Protein AF-A0AB34FYE7-F1 (afdb_monomer_lite)

Organism: NCBI:txid1247861

Secondary structure (DSSP, 8-state):
-----PPPSEEEEE-TT-HHHHHHHHHHHHHHHH-TTTS--EEEEE--GGGTGGGSHHHHHH------GGGS-GGGHHHHHHHHHHHHSS-THHHHS-GGGGTT-B--HHHHHTT-TT--HHHHHHHHHHHT--B-HHHHHHHHHHHHHHHHHHHHHHHHHHHTT-SBTTBSS--HHHHHHHHHHHHHHHTT-TTTS-HHHHHHHHHHTTSHHHHHHHTT--SS--GGG--GGGS---

Radius of gyration: 18.77 Å; chains: 1; bounding box: 54×38×55 Å

pLDDT: mean 81.67, std 12.68, range [38.72, 97.75]

Sequence (238 aa):
MMPDETPPAYTLHYFPFSLYSLMSRFAFVLGQALNPETAPRLQVKMVNLHREENYSESYLTHVNHKGQPELLPEEHRETIDRLMNKIYAYHAKALLVAPDDRKDGIQNQAAAMLENPELSETYRRALEIKSVLTLEPDNILRAERQAHDLMSDLASLLEVPKSEGKTWIFGDKPTILDAHAAALTARLLDQKRHDLVLPAVKEYTEVVLKTEEWRGVTHGRPTLWDVSMGHAADLHPL

Foldseek 3Di:
DDPDPDDFPEEAEAFLLDLVLQLVLLQLLLVCVVPVVQRGRYDYDYQDVVVVSCLDLCNLPPDDDDDDDPLQDPVCNVVLVVLVCLLVVADLVLLLDDPVCLAVWDDQPLVVVLPDPPDDPSSNVSSVVSSVDTSHNVSSVVNLVSLLVSQVSQLVLLPVQVVVVALESPGPGHHSSRSNLLSSVLVCVVSVVVVSHDPSSNVSSVSVCPDVSVCVSAVNPRSDDDPVVPDSVVDDRD

Structure (mmCIF, N/CA/C/O backbone):
data_AF-A0AB34FYE7-F1
#
_entry.id   AF-A0AB34FYE7-F1
#
loop_
_atom_site.group_PDB
_atom_site.id
_atom_site.type_symbol
_atom_site.label_atom_id
_atom_site.label_alt_id
_atom_site.label_comp_id
_atom_site.label_asym_id
_atom_site.label_entity_id
_atom_site.label_seq_id
_atom_site.pdbx_PDB_ins_code
_atom_site.Cartn_x
_atom_site.Cartn_y
_atom_site.Cartn_z
_atom_site.occupancy
_atom_site.B_iso_or_equiv
_atom_site.auth_seq_id
_atom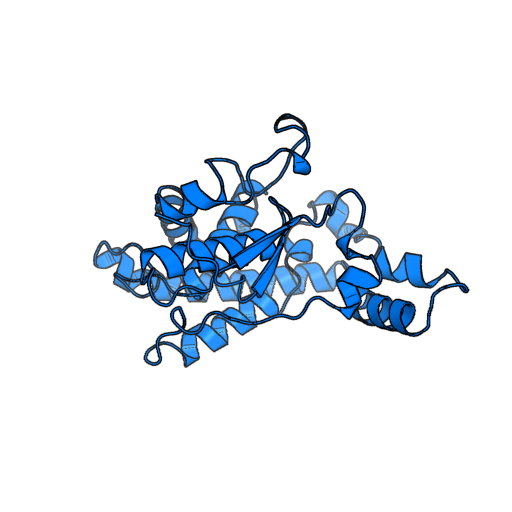_site.auth_comp_id
_atom_site.auth_asym_id
_atom_site.auth_atom_id
_atom_site.pdbx_PDB_model_num
ATOM 1 N N . MET A 1 1 ? -33.552 13.110 -14.975 1.00 38.72 1 MET A N 1
ATOM 2 C CA . MET A 1 1 ? -32.385 13.473 -14.150 1.00 38.72 1 MET A CA 1
ATOM 3 C C . MET A 1 1 ? -31.167 13.051 -14.948 1.00 38.72 1 MET A C 1
ATOM 5 O O . MET A 1 1 ? -30.984 11.857 -15.137 1.00 38.72 1 MET A O 1
ATOM 9 N N . MET A 1 2 ? -30.475 14.004 -15.573 1.00 39.56 2 MET A N 1
ATOM 10 C CA . MET A 1 2 ? -29.257 13.716 -16.341 1.00 39.56 2 MET A CA 1
ATOM 11 C C . MET A 1 2 ? -28.145 13.361 -15.339 1.00 39.56 2 MET A C 1
ATOM 13 O O . MET A 1 2 ? -28.112 13.988 -14.276 1.00 39.56 2 MET A O 1
ATOM 17 N N . PRO A 1 3 ? -27.294 12.356 -15.603 1.00 51.06 3 PRO A N 1
ATOM 18 C CA . PRO A 1 3 ? -26.133 12.095 -14.759 1.00 51.06 3 PRO A CA 1
ATOM 19 C C . PRO A 1 3 ? -25.219 13.327 -14.761 1.00 51.06 3 PRO A C 1
ATOM 21 O O . PRO A 1 3 ? -25.103 13.998 -15.781 1.00 51.06 3 PRO A O 1
ATOM 24 N N . ASP A 1 4 ? -24.622 13.627 -13.607 1.00 52.25 4 ASP A N 1
ATOM 25 C CA . ASP A 1 4 ? -23.632 14.689 -13.407 1.00 52.25 4 ASP A CA 1
ATOM 26 C C . ASP A 1 4 ? -22.567 14.640 -14.525 1.00 52.25 4 ASP A C 1
ATOM 28 O O . ASP A 1 4 ? -21.748 13.724 -14.577 1.00 52.25 4 ASP A O 1
ATOM 32 N N . GLU A 1 5 ? -22.624 15.592 -15.465 1.00 53.28 5 GLU A N 1
ATOM 33 C CA . GLU A 1 5 ? -21.769 15.675 -16.665 1.00 53.28 5 GLU A CA 1
ATOM 34 C C . GLU A 1 5 ? -20.358 16.197 -16.355 1.00 53.28 5 GLU A C 1
ATOM 36 O O . GLU A 1 5 ? -19.584 16.512 -17.263 1.00 53.28 5 GLU A O 1
ATOM 41 N N . THR A 1 6 ? -19.992 16.325 -15.079 1.00 58.31 6 THR A N 1
ATOM 42 C CA . THR A 1 6 ? -18.685 16.868 -14.738 1.00 58.31 6 THR A CA 1
ATOM 43 C C . THR A 1 6 ? -17.588 15.820 -14.993 1.00 58.31 6 THR A C 1
ATOM 45 O O . THR A 1 6 ? -17.619 14.741 -14.394 1.00 58.31 6 THR A O 1
ATOM 48 N N . PRO A 1 7 ? -16.590 16.101 -15.856 1.00 57.97 7 PRO A N 1
ATOM 49 C CA . PRO A 1 7 ? -15.573 15.125 -16.237 1.00 57.97 7 PRO A CA 1
ATOM 50 C C . PRO A 1 7 ? -14.728 14.654 -15.038 1.00 57.97 7 PRO A C 1
ATOM 52 O O . PRO A 1 7 ? -14.587 15.380 -14.043 1.00 57.97 7 PRO A O 1
ATOM 55 N N . PRO A 1 8 ? -14.148 13.438 -15.114 1.00 64.50 8 PRO A N 1
ATOM 56 C CA . PRO A 1 8 ? -13.279 12.918 -14.066 1.00 64.50 8 PRO A CA 1
ATOM 57 C C . PRO A 1 8 ? -12.091 13.861 -13.859 1.00 64.50 8 PRO A C 1
ATOM 59 O O . PRO A 1 8 ? -11.469 14.318 -14.817 1.00 64.50 8 PRO A O 1
ATOM 62 N N . ALA A 1 9 ? -11.767 14.140 -12.597 1.00 72.88 9 ALA A N 1
ATOM 63 C CA . ALA A 1 9 ? -10.657 15.024 -12.252 1.00 72.88 9 ALA A CA 1
ATOM 64 C C . ALA A 1 9 ? -9.298 14.319 -12.414 1.00 72.88 9 ALA A C 1
ATOM 66 O O . ALA A 1 9 ? -8.277 14.978 -12.617 1.00 72.88 9 ALA A O 1
ATOM 67 N N . TYR A 1 10 ? -9.284 12.982 -12.345 1.00 72.56 10 TYR A N 1
ATOM 68 C CA . TYR A 1 10 ? -8.072 12.171 -12.443 1.00 72.56 10 TYR A CA 1
ATOM 69 C C . TYR A 1 10 ? -8.335 10.828 -13.135 1.00 72.56 10 TYR A C 1
ATOM 71 O O . TYR A 1 10 ? -9.427 10.267 -13.033 1.00 72.56 10 TYR A O 1
ATOM 79 N N . THR A 1 11 ? -7.301 10.270 -13.772 1.00 75.75 11 THR A N 1
ATOM 80 C CA . THR A 1 11 ? -7.303 8.893 -14.289 1.00 75.75 11 THR A CA 1
ATOM 81 C C . THR A 1 11 ? -6.387 8.014 -13.439 1.00 75.75 11 THR A C 1
ATOM 83 O O . THR A 1 11 ? -5.167 8.192 -13.444 1.00 75.75 11 THR A O 1
ATOM 86 N N . LEU A 1 12 ? -6.959 7.034 -12.739 1.00 76.75 12 LEU A N 1
ATOM 87 C CA . LEU A 1 12 ? -6.209 6.013 -12.015 1.00 76.75 12 LEU A CA 1
ATOM 88 C C . LEU A 1 12 ? -5.855 4.867 -12.966 1.00 76.75 12 LEU A C 1
ATOM 90 O O . LEU A 1 12 ? -6.715 4.070 -13.346 1.00 76.75 12 LEU A O 1
ATOM 94 N N . HIS A 1 13 ? -4.576 4.774 -13.322 1.00 76.06 13 HIS A N 1
ATOM 95 C CA . HIS A 1 13 ? -4.053 3.609 -14.023 1.00 76.06 13 HIS A CA 1
ATOM 96 C C . HIS A 1 13 ? -3.817 2.479 -13.018 1.00 76.06 13 HIS A C 1
ATOM 98 O O . HIS A 1 13 ? -3.114 2.673 -12.025 1.00 76.06 13 HIS A O 1
ATOM 104 N N . TYR A 1 14 ? -4.417 1.310 -13.242 1.00 79.12 14 TYR A N 1
ATOM 105 C CA . TYR A 1 14 ? -4.399 0.233 -12.252 1.00 79.12 14 TYR A CA 1
ATOM 106 C C . TYR A 1 14 ? -4.193 -1.150 -12.867 1.00 79.12 14 TYR A C 1
ATOM 108 O O . TYR A 1 14 ? -4.559 -1.414 -14.009 1.00 79.12 14 TYR A O 1
ATOM 116 N N . PHE A 1 15 ? -3.669 -2.059 -12.052 1.00 79.06 15 PHE A N 1
ATOM 117 C CA . PHE A 1 15 ? -3.784 -3.495 -12.270 1.00 79.06 15 PHE A CA 1
ATOM 118 C C . PHE A 1 15 ? -4.413 -4.126 -11.023 1.00 79.06 15 PHE A C 1
ATOM 120 O O . PHE A 1 15 ? -3.953 -3.809 -9.921 1.00 79.06 15 PHE A O 1
ATOM 127 N N . PRO A 1 16 ? -5.425 -5.011 -11.136 1.00 80.94 16 PRO A N 1
ATOM 128 C CA . PRO A 1 16 ? -6.196 -5.485 -9.980 1.00 80.94 16 PRO A CA 1
ATOM 129 C C . PRO A 1 16 ? -5.360 -6.112 -8.855 1.00 80.94 16 PRO A C 1
ATOM 131 O O . PRO A 1 16 ? -5.742 -6.029 -7.692 1.00 80.94 16 PRO A O 1
ATOM 134 N N . PHE A 1 17 ? -4.199 -6.679 -9.186 1.00 85.81 17 PHE A N 1
ATOM 135 C CA . PHE A 1 17 ? -3.301 -7.329 -8.226 1.00 85.81 17 PHE A CA 1
ATOM 136 C C . PHE A 1 17 ? -1.937 -6.643 -8.116 1.00 85.81 17 PHE A C 1
ATOM 138 O O . PHE A 1 17 ? -0.997 -7.194 -7.544 1.00 85.81 17 PHE A O 1
ATOM 145 N N . SER A 1 18 ? -1.780 -5.431 -8.653 1.00 85.44 18 SER A N 1
ATOM 146 C CA . SER A 1 18 ? -0.601 -4.622 -8.338 1.00 85.44 18 SER A CA 1
ATOM 147 C C . SER A 1 18 ? -0.724 -4.128 -6.904 1.00 85.44 18 SER A C 1
ATOM 149 O O . SER A 1 18 ? -1.754 -3.564 -6.537 1.00 85.44 18 SER A O 1
ATOM 151 N N . LEU A 1 19 ? 0.328 -4.308 -6.101 1.00 87.00 19 LEU A N 1
ATOM 152 C CA . LEU A 1 19 ? 0.338 -3.843 -4.715 1.00 87.00 19 LEU A CA 1
ATOM 153 C C . LEU A 1 19 ? 0.047 -2.339 -4.638 1.00 87.00 19 LEU A C 1
ATOM 155 O O . LEU A 1 19 ? -0.853 -1.919 -3.922 1.00 87.00 19 LEU A O 1
ATOM 159 N N . TYR A 1 20 ? 0.736 -1.533 -5.444 1.00 83.81 20 TYR A N 1
ATOM 160 C CA . TYR A 1 20 ? 0.545 -0.081 -5.456 1.00 83.81 20 TYR A CA 1
ATOM 161 C C . TYR A 1 20 ? -0.844 0.330 -5.969 1.00 83.81 20 TYR A C 1
ATOM 163 O O . TYR A 1 20 ? -1.407 1.328 -5.517 1.00 83.81 20 TYR A O 1
ATOM 171 N N . SER A 1 21 ? -1.444 -0.461 -6.868 1.00 83.44 21 SER A N 1
ATOM 172 C CA . SER A 1 21 ? -2.835 -0.257 -7.287 1.00 83.44 21 SER A CA 1
ATOM 173 C C . SER A 1 21 ? -3.837 -0.642 -6.198 1.00 83.44 21 SER A C 1
ATOM 175 O O . SER A 1 21 ? -4.881 -0.005 -6.107 1.00 83.44 21 SER A O 1
ATOM 177 N N . LEU A 1 22 ? -3.556 -1.657 -5.374 1.00 88.75 22 LEU A N 1
ATOM 178 C CA . LEU A 1 22 ? -4.363 -1.980 -4.192 1.00 88.75 22 LEU A CA 1
ATOM 179 C C . LEU A 1 22 ? -4.279 -0.856 -3.157 1.00 88.75 22 LEU A C 1
ATOM 181 O O . LEU A 1 22 ? -5.319 -0.374 -2.730 1.00 88.75 22 LEU A O 1
ATOM 185 N N . MET A 1 23 ? -3.070 -0.373 -2.847 1.00 90.19 23 MET A N 1
ATOM 186 C CA . MET A 1 23 ? -2.856 0.761 -1.937 1.00 90.19 23 MET A CA 1
ATOM 187 C C . MET A 1 23 ? -3.637 2.001 -2.393 1.00 90.19 23 MET A C 1
ATOM 189 O O . MET A 1 23 ? -4.361 2.608 -1.610 1.00 90.19 23 MET A O 1
ATOM 193 N N . SER A 1 24 ? -3.545 2.341 -3.683 1.00 85.44 24 SER A N 1
ATOM 194 C CA . SER A 1 24 ? -4.205 3.525 -4.247 1.00 85.44 24 SER A CA 1
ATOM 195 C C . SER A 1 24 ? -5.730 3.390 -4.295 1.00 85.44 24 SER A C 1
ATOM 197 O O . SER A 1 24 ? -6.440 4.339 -3.967 1.00 85.44 24 SER A O 1
ATOM 199 N N . ARG A 1 25 ? -6.253 2.217 -4.684 1.00 89.00 25 ARG A N 1
ATOM 200 C CA . ARG A 1 25 ? -7.704 1.970 -4.705 1.00 89.00 25 ARG A CA 1
ATOM 201 C C . ARG A 1 25 ? -8.288 1.909 -3.301 1.00 89.00 25 ARG A C 1
ATOM 203 O O . ARG A 1 25 ? -9.356 2.461 -3.082 1.00 89.00 25 ARG A O 1
ATOM 210 N N . PHE A 1 26 ? -7.584 1.297 -2.353 1.00 92.00 26 PHE A N 1
ATOM 211 C CA . PHE A 1 26 ? -8.045 1.241 -0.972 1.00 92.00 26 PHE A CA 1
ATOM 212 C C . PHE A 1 26 ? -8.015 2.609 -0.304 1.00 92.00 26 PHE A C 1
ATOM 214 O O . PHE A 1 26 ? -9.010 2.990 0.300 1.00 92.00 26 PHE A O 1
ATOM 221 N N . ALA A 1 27 ? -6.967 3.406 -0.529 1.00 89.75 27 ALA A N 1
ATOM 222 C CA . ALA A 1 27 ? -6.964 4.809 -0.125 1.00 89.75 27 ALA A CA 1
ATOM 223 C C . ALA A 1 27 ? -8.184 5.546 -0.692 1.00 89.75 27 ALA A C 1
ATOM 225 O O . ALA A 1 27 ? -8.908 6.200 0.044 1.00 89.75 27 ALA A O 1
ATOM 226 N N . PHE A 1 28 ? -8.471 5.376 -1.983 1.00 87.44 28 PHE A N 1
ATOM 227 C CA . PHE A 1 28 ? -9.629 6.013 -2.594 1.00 87.44 28 PHE A CA 1
ATOM 228 C C . PHE A 1 28 ? -10.967 5.605 -1.972 1.00 87.44 28 PHE A C 1
ATOM 230 O O . PHE A 1 28 ? -11.773 6.483 -1.674 1.00 87.44 28 PHE A O 1
ATOM 237 N N . VAL A 1 29 ? -11.195 4.311 -1.742 1.00 90.50 29 VAL A N 1
ATOM 238 C CA . VAL A 1 29 ? -12.433 3.835 -1.106 1.00 90.50 29 VAL A CA 1
ATOM 239 C C . VAL A 1 29 ? -12.551 4.355 0.330 1.00 90.50 29 VAL A C 1
ATOM 241 O O . VAL A 1 29 ? -13.628 4.794 0.721 1.00 90.50 29 VAL A O 1
ATOM 244 N N . LEU A 1 30 ? -11.452 4.397 1.092 1.00 91.00 30 LEU A N 1
ATOM 245 C CA . LEU A 1 30 ? -11.443 4.985 2.438 1.00 91.00 30 LEU A CA 1
ATOM 246 C C . LEU A 1 30 ? -11.758 6.487 2.408 1.00 91.00 30 LEU A C 1
ATOM 248 O O . LEU A 1 30 ? -12.544 6.961 3.222 1.00 91.00 30 LEU A O 1
ATOM 252 N N . GLY A 1 31 ? -11.192 7.228 1.450 1.00 87.19 31 GLY A N 1
ATOM 253 C CA . GLY A 1 31 ? -11.494 8.646 1.244 1.00 87.19 31 GLY A CA 1
ATOM 254 C C . GLY A 1 31 ? -12.964 8.883 0.888 1.00 87.19 31 GLY A C 1
ATOM 255 O O . GLY A 1 31 ? -13.604 9.741 1.485 1.00 87.19 31 GLY A O 1
ATOM 256 N N . GLN A 1 32 ? -13.529 8.074 -0.015 1.00 87.50 32 GLN A N 1
ATOM 257 C CA . GLN A 1 32 ? -14.957 8.125 -0.351 1.00 87.50 32 GLN A CA 1
ATOM 258 C C . GLN A 1 32 ? -15.863 7.822 0.845 1.00 87.50 32 GLN A C 1
ATOM 260 O O . GLN A 1 32 ? -16.876 8.494 1.017 1.00 87.50 32 GLN A O 1
ATOM 265 N N . ALA A 1 33 ? -15.510 6.824 1.660 1.00 89.31 33 ALA A N 1
ATOM 266 C CA . ALA A 1 33 ? -16.270 6.467 2.855 1.00 89.31 33 ALA A CA 1
ATOM 267 C C . ALA A 1 33 ? -16.200 7.563 3.932 1.00 89.31 33 ALA A C 1
ATOM 269 O O . ALA A 1 33 ? -17.187 7.817 4.622 1.00 89.31 33 ALA A O 1
ATOM 270 N N . LEU A 1 34 ? -15.048 8.230 4.059 1.00 87.19 34 LEU A N 1
ATOM 271 C CA . LEU A 1 34 ? -14.845 9.338 4.990 1.00 87.19 34 LEU A CA 1
ATOM 272 C C . LEU A 1 34 ? -15.601 10.602 4.582 1.00 87.19 34 LEU A C 1
ATOM 274 O O . LEU A 1 34 ? -16.243 11.225 5.429 1.00 87.19 34 LEU A O 1
ATOM 278 N N . ASN A 1 35 ? -15.483 11.003 3.316 1.00 84.88 35 ASN A N 1
ATOM 279 C CA . ASN A 1 35 ? -16.156 12.180 2.789 1.00 84.88 35 ASN A CA 1
ATOM 280 C C . ASN A 1 35 ? -16.412 12.048 1.273 1.00 84.88 35 ASN A C 1
ATOM 282 O O . ASN A 1 35 ? -15.536 12.333 0.451 1.00 84.88 35 ASN A O 1
ATOM 286 N N . PRO A 1 36 ? -17.625 11.641 0.863 1.00 84.12 36 PRO A N 1
ATOM 287 C CA . PRO A 1 36 ? -17.938 11.456 -0.550 1.00 84.12 36 PRO A CA 1
ATOM 288 C C . PRO A 1 36 ? -18.016 12.777 -1.330 1.00 84.12 36 PRO A C 1
ATOM 290 O O . PRO A 1 36 ? -17.876 12.756 -2.551 1.00 84.12 36 PRO A O 1
ATOM 293 N N . GLU A 1 37 ? -18.232 13.917 -0.662 1.00 80.12 37 GLU A N 1
ATOM 294 C CA . GLU A 1 37 ? -18.390 15.225 -1.320 1.00 80.12 37 GLU A CA 1
ATOM 295 C C . GLU A 1 37 ? -17.062 15.786 -1.846 1.00 80.12 37 GLU A C 1
ATOM 297 O O . GLU A 1 37 ? -17.026 16.527 -2.829 1.00 80.12 37 GLU A O 1
ATOM 302 N N . THR A 1 38 ? -15.963 15.421 -1.197 1.00 77.00 38 THR A N 1
ATOM 303 C CA . THR A 1 38 ? -14.601 15.901 -1.469 1.00 77.00 38 THR A CA 1
ATOM 304 C C . THR A 1 38 ? -13.719 14.835 -2.111 1.00 77.00 38 THR A C 1
ATOM 306 O O . THR A 1 38 ? -12.650 15.153 -2.647 1.00 77.00 38 THR A O 1
ATOM 309 N N . ALA A 1 39 ? -14.164 13.575 -2.106 1.00 77.56 39 ALA A N 1
ATOM 310 C CA . ALA A 1 39 ? -13.463 12.485 -2.758 1.00 77.56 39 ALA A CA 1
ATOM 311 C C . ALA A 1 39 ? -13.290 12.758 -4.268 1.00 77.56 39 ALA A C 1
ATOM 313 O O . ALA A 1 39 ? -14.237 13.136 -4.966 1.00 77.56 39 ALA A O 1
ATOM 314 N N . PRO A 1 40 ? -12.081 12.553 -4.823 1.00 71.19 40 PRO A N 1
ATOM 315 C CA . PRO A 1 40 ? -11.810 12.888 -6.214 1.00 71.19 40 PRO A CA 1
ATOM 316 C C . PRO A 1 40 ? -12.627 12.010 -7.170 1.00 71.19 40 PRO A C 1
ATOM 318 O O . PRO A 1 40 ? -12.628 10.790 -7.065 1.00 71.19 40 PRO A O 1
ATOM 321 N N . ARG A 1 41 ? -13.259 12.591 -8.193 1.00 75.69 41 ARG A N 1
ATOM 322 C CA . ARG A 1 41 ? -13.874 11.783 -9.261 1.00 75.69 41 ARG A CA 1
ATOM 323 C C . ARG A 1 41 ? -12.787 11.112 -10.102 1.00 75.69 41 ARG A C 1
ATOM 325 O O . ARG A 1 41 ? -12.038 11.800 -10.801 1.00 75.69 41 ARG A O 1
ATOM 332 N N . LEU A 1 42 ? -12.712 9.783 -10.037 1.00 76.69 42 LEU A N 1
ATOM 333 C CA . LEU A 1 42 ? -11.722 8.981 -10.754 1.00 76.69 42 LEU A CA 1
ATOM 334 C C . LEU A 1 42 ? -12.324 8.310 -11.988 1.00 76.69 42 LEU A C 1
ATOM 336 O O . LEU A 1 42 ? -13.361 7.657 -11.916 1.00 76.69 42 LEU A O 1
ATOM 340 N N . GLN A 1 43 ? -11.603 8.383 -13.103 1.00 79.75 43 GLN A N 1
ATOM 341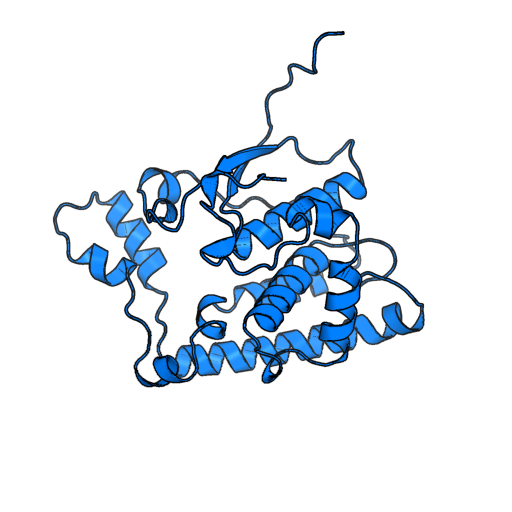 C CA . GLN A 1 43 ? -11.723 7.404 -14.176 1.00 79.75 43 GLN A CA 1
ATOM 342 C C . GLN A 1 43 ? -10.703 6.296 -13.937 1.00 79.75 43 GLN A C 1
ATOM 344 O O . GLN A 1 43 ? -9.521 6.573 -13.746 1.00 79.75 43 GLN A O 1
ATOM 349 N N . VAL A 1 44 ? -11.131 5.039 -13.981 1.00 78.06 44 VAL A N 1
ATOM 350 C CA . VAL A 1 44 ? -10.216 3.907 -13.833 1.00 78.06 44 VAL A CA 1
ATOM 351 C C . VAL A 1 44 ? -9.810 3.387 -15.213 1.00 78.06 44 VAL A C 1
ATOM 353 O O . VAL A 1 44 ? -10.662 3.166 -16.072 1.00 78.06 44 VAL A O 1
ATOM 356 N N . LYS A 1 45 ? -8.504 3.193 -15.434 1.00 78.50 45 LYS A N 1
ATOM 357 C CA . LYS A 1 45 ? -7.951 2.643 -16.680 1.00 78.50 45 LYS A CA 1
ATOM 358 C C . LYS A 1 45 ? -7.018 1.478 -16.376 1.00 78.50 45 LYS A C 1
ATOM 360 O O . LYS A 1 45 ? -6.027 1.636 -15.667 1.00 78.50 45 LYS A O 1
ATOM 365 N N . MET A 1 46 ? -7.329 0.299 -16.904 1.00 76.06 46 MET A N 1
ATOM 366 C CA . MET A 1 46 ? -6.492 -0.876 -16.686 1.00 76.06 46 MET A CA 1
ATOM 367 C C . MET A 1 46 ? -5.150 -0.750 -17.419 1.00 76.06 46 MET A C 1
ATOM 369 O O . MET A 1 46 ? -5.092 -0.257 -18.544 1.00 76.06 46 MET A O 1
ATOM 373 N N . VAL A 1 47 ? -4.090 -1.231 -16.771 1.00 72.56 47 VAL A N 1
ATOM 374 C CA . VAL A 1 47 ? -2.762 -1.457 -17.348 1.00 72.56 47 VAL A CA 1
ATOM 375 C C . VAL A 1 47 ? -2.369 -2.892 -17.046 1.00 72.56 47 VAL A C 1
ATOM 377 O O . VAL A 1 47 ? -2.157 -3.261 -15.890 1.00 72.56 47 VAL A O 1
ATOM 380 N N . ASN A 1 48 ? -2.313 -3.729 -18.076 1.00 72.44 48 ASN A N 1
ATOM 381 C CA . ASN A 1 48 ? -2.074 -5.153 -17.919 1.00 72.44 48 ASN A CA 1
ATOM 382 C C . ASN A 1 48 ? -0.585 -5.442 -17.679 1.00 72.44 48 ASN A C 1
ATOM 384 O O . ASN A 1 48 ? 0.232 -5.414 -18.601 1.00 72.44 48 ASN A O 1
ATOM 388 N N . LEU A 1 49 ? -0.239 -5.776 -16.432 1.00 67.88 49 LEU A N 1
ATOM 389 C CA . LEU A 1 49 ? 1.135 -6.125 -16.061 1.00 67.88 49 LEU A CA 1
ATOM 390 C C . LEU A 1 49 ? 1.618 -7.423 -16.710 1.00 67.88 49 LEU A C 1
ATOM 392 O O . LEU A 1 49 ? 2.809 -7.553 -16.968 1.00 67.88 49 LEU A O 1
ATOM 396 N N . HIS A 1 50 ? 0.721 -8.368 -17.001 1.00 66.25 50 HIS A N 1
ATOM 397 C CA . HIS A 1 50 ? 1.091 -9.638 -17.639 1.00 66.25 50 HIS A CA 1
ATOM 398 C C . HIS A 1 50 ? 1.447 -9.453 -19.118 1.00 66.25 50 HIS A C 1
ATOM 400 O O . HIS A 1 50 ? 2.089 -10.311 -19.710 1.00 66.25 50 HIS A O 1
ATOM 406 N N . ARG A 1 51 ? 1.033 -8.327 -19.710 1.00 67.81 51 ARG A N 1
ATOM 407 C CA . ARG A 1 51 ? 1.393 -7.913 -21.071 1.00 67.81 51 ARG A CA 1
ATOM 408 C C . ARG A 1 51 ? 2.477 -6.837 -21.084 1.00 67.81 51 ARG A C 1
ATOM 410 O O . ARG A 1 51 ? 2.659 -6.181 -22.101 1.00 67.81 51 ARG A O 1
ATOM 417 N N . GLU A 1 52 ? 3.137 -6.622 -19.944 1.00 68.00 52 GLU A N 1
ATOM 418 C CA . GLU A 1 52 ? 4.195 -5.624 -19.775 1.00 68.00 52 GLU A CA 1
ATOM 419 C C . GLU A 1 52 ? 3.759 -4.187 -20.135 1.00 68.00 52 GLU A C 1
ATOM 421 O O . GLU A 1 52 ? 4.589 -3.325 -20.414 1.00 68.00 52 GLU A O 1
ATOM 426 N N . GLU A 1 53 ? 2.459 -3.865 -20.080 1.00 73.25 53 GLU A N 1
ATOM 427 C CA . GLU A 1 53 ? 1.951 -2.537 -20.472 1.00 73.25 53 GLU A CA 1
ATOM 428 C C . GLU A 1 53 ? 2.479 -1.417 -19.554 1.00 73.25 53 GLU A C 1
ATOM 430 O O . GLU A 1 53 ? 2.597 -0.263 -19.969 1.00 73.25 53 GLU A O 1
ATOM 435 N N . ASN A 1 54 ? 2.897 -1.761 -18.331 1.00 64.44 54 ASN A N 1
ATOM 436 C CA . ASN A 1 54 ? 3.596 -0.863 -17.406 1.00 64.44 54 ASN A CA 1
ATOM 437 C C . ASN A 1 54 ? 5.042 -0.537 -17.819 1.00 64.44 54 ASN A C 1
ATOM 439 O O . ASN A 1 54 ? 5.716 0.236 -17.131 1.00 64.44 54 ASN A O 1
ATOM 443 N N . TYR A 1 55 ? 5.556 -1.180 -18.864 1.00 64.75 55 TYR A N 1
ATOM 444 C CA . TYR A 1 55 ? 6.811 -0.842 -19.526 1.00 64.75 55 TYR A CA 1
ATOM 445 C C . TYR A 1 55 ? 6.578 -0.100 -20.842 1.00 64.75 55 TYR A C 1
ATOM 447 O O . TYR A 1 55 ? 7.556 0.257 -21.483 1.00 64.75 55 TYR A O 1
ATOM 455 N N . SER A 1 56 ? 5.333 0.158 -21.255 1.00 69.94 56 SER A N 1
ATOM 456 C CA . SER A 1 56 ? 5.080 0.935 -22.470 1.00 69.94 56 SER A CA 1
ATOM 457 C C . SER A 1 56 ? 5.547 2.385 -22.315 1.00 69.94 56 SER A C 1
ATOM 459 O O . SER A 1 56 ? 5.433 2.980 -21.240 1.00 69.94 56 SER A O 1
ATOM 461 N N . GLU A 1 57 ? 6.032 2.974 -23.409 1.00 67.19 57 GLU A N 1
ATOM 462 C CA . GLU A 1 57 ? 6.472 4.373 -23.437 1.00 67.19 57 GLU A CA 1
ATOM 463 C C . GLU A 1 57 ? 5.357 5.316 -22.967 1.00 67.19 57 GLU A C 1
ATOM 465 O O . GLU A 1 57 ? 5.593 6.165 -22.111 1.00 67.19 57 GLU A O 1
ATOM 470 N N . SER A 1 58 ? 4.121 5.114 -23.443 1.00 65.81 58 SER A N 1
ATOM 471 C CA . SER A 1 58 ? 2.957 5.912 -23.034 1.00 65.81 58 SER A CA 1
ATOM 472 C C . SER A 1 58 ? 2.733 5.883 -21.519 1.00 65.81 58 SER A C 1
ATOM 474 O O . SER A 1 58 ? 2.554 6.941 -20.915 1.00 65.81 58 SER A O 1
ATOM 476 N N . TYR A 1 59 ? 2.794 4.704 -20.892 1.00 59.56 59 TYR A N 1
ATOM 477 C CA . TYR A 1 59 ? 2.599 4.566 -19.448 1.00 59.56 59 TYR A CA 1
ATOM 478 C C . TYR A 1 59 ? 3.708 5.262 -18.652 1.00 59.56 59 TYR A C 1
ATOM 480 O O . TYR A 1 59 ? 3.427 5.995 -17.707 1.00 59.56 59 TYR A O 1
ATOM 488 N N . LEU A 1 60 ? 4.966 5.064 -19.051 1.00 60.22 60 LEU A N 1
ATOM 489 C CA . LEU A 1 60 ? 6.117 5.597 -18.323 1.00 60.22 60 LEU A CA 1
ATOM 490 C C . LEU A 1 60 ? 6.278 7.119 -18.451 1.00 60.22 60 LEU A C 1
ATOM 492 O O . LEU A 1 60 ? 6.877 7.735 -17.574 1.00 60.22 60 LEU A O 1
ATOM 496 N N . THR A 1 61 ? 5.759 7.726 -19.522 1.00 51.69 61 THR A N 1
ATOM 497 C CA . THR A 1 61 ? 5.935 9.163 -19.804 1.00 51.69 61 THR A CA 1
ATOM 498 C C . THR A 1 61 ? 4.741 10.031 -19.399 1.00 51.69 61 THR A C 1
ATOM 500 O O . THR A 1 61 ? 4.917 11.229 -19.194 1.00 51.69 61 THR A O 1
ATOM 503 N N . HIS A 1 62 ? 3.539 9.458 -19.248 1.00 60.38 62 HIS A N 1
ATOM 504 C CA . HIS A 1 62 ? 2.307 10.236 -19.037 1.00 60.38 62 HIS A CA 1
ATOM 505 C C . HIS A 1 62 ? 1.585 9.965 -17.706 1.00 60.38 62 HIS A C 1
ATOM 507 O O . HIS A 1 62 ? 0.648 10.693 -17.370 1.00 60.38 62 HIS A O 1
ATOM 513 N N . VAL A 1 63 ? 1.978 8.948 -16.931 1.00 55.56 63 VAL A N 1
ATOM 514 C CA . VAL A 1 63 ? 1.345 8.636 -15.637 1.00 55.56 63 VAL A CA 1
ATOM 515 C C . VAL A 1 63 ? 2.137 9.284 -14.501 1.00 55.56 63 VAL A C 1
ATOM 517 O O . VAL A 1 63 ? 3.314 8.997 -14.319 1.00 55.56 63 VAL A O 1
ATOM 520 N N . ASN A 1 64 ? 1.488 10.163 -13.729 1.00 50.12 64 ASN A N 1
ATOM 521 C CA . ASN A 1 64 ? 2.114 10.929 -12.648 1.00 50.12 64 ASN A CA 1
ATOM 522 C C . ASN A 1 64 ? 1.468 10.607 -11.287 1.00 50.12 64 ASN A C 1
ATOM 524 O O . ASN A 1 64 ? 0.253 10.414 -11.208 1.00 50.12 64 ASN A O 1
ATOM 528 N N . HIS A 1 65 ? 2.257 10.575 -10.211 1.00 47.97 65 HIS A N 1
ATOM 529 C CA . HIS A 1 65 ? 1.764 10.297 -8.858 1.00 47.97 65 HIS A CA 1
ATOM 530 C C . HIS A 1 65 ? 1.161 11.568 -8.239 1.00 47.97 65 HIS A C 1
ATOM 532 O O . HIS A 1 65 ? 1.848 12.578 -8.094 1.00 47.97 65 HIS A O 1
ATOM 538 N N . LYS A 1 66 ? -0.118 11.535 -7.851 1.00 49.19 66 LYS A N 1
ATOM 539 C CA . LYS A 1 66 ? -0.752 12.586 -7.035 1.00 49.19 66 LYS A CA 1
ATOM 540 C C . LYS A 1 66 ? -1.478 11.939 -5.852 1.00 49.19 66 LYS A C 1
ATOM 542 O O . LYS A 1 66 ? -2.170 10.943 -6.038 1.00 49.19 66 LYS A O 1
ATOM 547 N N . GLY A 1 67 ? -1.267 12.473 -4.647 1.00 48.81 67 GLY A N 1
ATOM 548 C CA . GLY A 1 67 ? -1.856 11.966 -3.398 1.00 48.81 67 GLY A CA 1
ATOM 549 C C . GLY A 1 67 ? -3.276 12.480 -3.131 1.00 48.81 67 GLY A C 1
ATOM 550 O O . GLY A 1 67 ? -3.758 13.370 -3.831 1.00 48.81 67 GLY A O 1
ATOM 551 N N . GLN A 1 68 ? -3.932 11.931 -2.101 1.00 52.19 68 GLN A N 1
ATOM 552 C CA . GLN A 1 68 ? -5.244 12.381 -1.615 1.00 52.19 68 GLN A CA 1
ATOM 553 C C . GLN A 1 68 ? -5.098 13.209 -0.325 1.00 52.19 68 GLN A C 1
ATOM 555 O O . GLN A 1 68 ? -4.557 12.681 0.646 1.00 52.19 68 GLN A O 1
ATOM 560 N N . PRO A 1 69 ? -5.567 14.474 -0.283 1.00 52.59 69 PRO A N 1
ATOM 561 C CA . PRO A 1 69 ? -5.324 15.371 0.855 1.00 52.59 69 PRO A CA 1
ATOM 562 C C . PRO A 1 69 ? -5.986 14.954 2.178 1.00 52.59 69 PRO A C 1
ATOM 564 O O . PRO A 1 69 ? -5.417 15.189 3.238 1.00 52.59 69 PRO A O 1
ATOM 567 N N . GLU A 1 70 ? -7.171 14.340 2.141 1.00 61.22 70 GLU A N 1
ATOM 568 C CA . GLU A 1 70 ? -8.010 14.141 3.341 1.00 61.22 70 GLU A CA 1
ATOM 569 C C . GLU A 1 70 ? -7.607 12.951 4.212 1.00 61.22 70 GLU A C 1
ATOM 571 O O . GLU A 1 70 ? -7.989 12.862 5.374 1.00 61.22 70 GLU A O 1
ATOM 576 N N . LEU A 1 71 ? -6.779 12.062 3.671 1.00 69.44 71 LEU A N 1
ATOM 577 C CA . LEU A 1 71 ? -6.238 10.903 4.378 1.00 69.44 71 LEU A CA 1
ATOM 578 C C . LEU A 1 71 ? -4.939 11.220 5.134 1.00 69.44 71 LEU A C 1
ATOM 580 O O . LEU A 1 71 ? -4.282 10.310 5.643 1.00 69.44 71 LEU A O 1
ATOM 584 N N . LEU A 1 72 ? -4.550 12.495 5.186 1.00 75.81 72 LEU A N 1
ATOM 585 C CA . LEU A 1 72 ? -3.325 12.968 5.817 1.00 75.81 72 LEU A CA 1
ATOM 586 C C . LEU A 1 72 ? -3.656 14.044 6.865 1.00 75.81 72 LEU A C 1
ATOM 588 O O . LEU A 1 72 ? -3.460 15.236 6.603 1.00 75.81 72 LEU A O 1
ATOM 592 N N . PRO A 1 73 ? -4.197 13.643 8.033 1.00 81.88 73 PRO A N 1
ATOM 593 C CA . PRO A 1 73 ? -4.525 14.577 9.103 1.00 81.88 73 PRO A CA 1
ATOM 594 C C . PRO A 1 73 ? -3.263 15.273 9.622 1.00 81.88 73 PRO A C 1
ATOM 596 O O . PRO A 1 73 ? -2.232 14.632 9.825 1.00 81.88 73 PRO A O 1
ATOM 599 N N . GLU A 1 74 ? -3.359 16.582 9.874 1.00 81.19 74 GLU A N 1
ATOM 600 C CA . GLU A 1 74 ? -2.214 17.403 10.296 1.00 81.19 74 GLU A CA 1
ATOM 601 C C . GLU A 1 74 ? -1.581 16.895 11.597 1.00 81.19 74 GLU A C 1
ATOM 603 O O . GLU A 1 74 ? -0.361 16.836 11.710 1.00 81.19 74 GLU A O 1
ATOM 608 N N . GLU A 1 75 ? -2.411 16.442 12.540 1.00 87.12 75 GLU A N 1
ATOM 609 C CA . GLU A 1 75 ? -1.992 15.917 13.846 1.00 87.12 75 GLU A CA 1
ATOM 610 C C . GLU A 1 75 ? -1.017 14.732 13.746 1.00 87.12 75 GLU A C 1
ATOM 612 O O . GLU A 1 75 ? -0.164 14.550 14.612 1.00 87.12 75 GLU A O 1
ATOM 617 N N . HIS A 1 76 ? -1.115 13.926 12.685 1.00 88.50 76 HIS A N 1
ATOM 618 C CA . HIS A 1 76 ? -0.282 12.735 12.498 1.00 88.50 76 HIS A CA 1
ATOM 619 C C . HIS A 1 76 ? 0.641 12.836 11.282 1.00 88.50 76 HIS A C 1
ATOM 621 O O . HIS A 1 76 ? 1.319 11.858 10.958 1.00 88.50 76 HIS A O 1
ATOM 627 N N . ARG A 1 77 ? 0.694 14.000 10.617 1.00 83.50 77 ARG A N 1
ATOM 628 C CA . ARG A 1 77 ? 1.417 14.202 9.354 1.00 83.50 77 ARG A CA 1
ATOM 629 C C . ARG A 1 77 ? 2.861 13.727 9.434 1.00 83.50 77 ARG A C 1
ATOM 631 O O . ARG A 1 77 ? 3.271 12.932 8.601 1.00 83.50 77 ARG A O 1
ATOM 638 N N . GLU A 1 78 ? 3.606 14.148 10.455 1.00 87.00 78 GLU A N 1
ATOM 639 C CA . GLU A 1 78 ? 5.024 13.793 10.593 1.00 87.00 78 GLU A CA 1
ATOM 640 C C . GLU A 1 78 ? 5.232 12.273 10.714 1.00 87.00 78 GLU A C 1
ATOM 642 O O . GLU A 1 78 ? 6.082 11.692 10.035 1.00 87.00 78 GLU A O 1
ATOM 647 N N . THR A 1 79 ? 4.418 11.603 11.536 1.00 89.62 79 THR A N 1
ATOM 648 C CA . THR A 1 79 ? 4.475 10.144 11.709 1.00 89.62 79 THR A CA 1
ATOM 649 C C . THR A 1 79 ? 4.079 9.417 10.428 1.00 89.62 79 THR A C 1
ATOM 651 O O . THR A 1 79 ? 4.752 8.458 10.037 1.00 89.62 79 THR A O 1
ATOM 654 N N . ILE A 1 80 ? 3.016 9.874 9.759 1.00 86.12 80 ILE A N 1
ATOM 655 C CA . ILE A 1 80 ? 2.557 9.304 8.492 1.00 86.12 80 ILE A CA 1
ATOM 656 C C . ILE A 1 80 ? 3.640 9.468 7.425 1.00 86.12 80 ILE A C 1
ATOM 658 O O . ILE A 1 80 ? 4.021 8.476 6.811 1.00 86.12 80 ILE A O 1
ATOM 662 N N . ASP A 1 81 ? 4.201 10.663 7.251 1.00 82.38 81 ASP A N 1
ATOM 663 C CA . ASP A 1 81 ? 5.252 10.931 6.265 1.00 82.38 81 ASP A CA 1
ATOM 664 C C . ASP A 1 81 ? 6.488 10.060 6.525 1.00 82.38 81 ASP A C 1
ATOM 666 O O . ASP A 1 81 ? 7.028 9.435 5.607 1.00 82.38 81 ASP A O 1
ATOM 670 N N . ARG A 1 82 ? 6.903 9.924 7.792 1.00 91.56 82 ARG A N 1
ATOM 671 C CA . ARG A 1 82 ? 8.012 9.044 8.183 1.00 91.56 82 ARG A CA 1
ATOM 672 C C . ARG A 1 82 ? 7.751 7.583 7.808 1.00 91.56 82 ARG A C 1
ATOM 674 O O . ARG A 1 82 ? 8.646 6.927 7.273 1.00 91.56 82 ARG A O 1
ATOM 681 N N . LEU A 1 83 ? 6.560 7.054 8.091 1.00 90.62 83 LEU A N 1
ATOM 682 C CA . LEU A 1 83 ? 6.234 5.651 7.805 1.00 90.62 83 LEU A CA 1
ATOM 683 C C . LEU A 1 83 ? 5.974 5.391 6.324 1.00 90.62 83 LEU A C 1
ATOM 685 O O . LEU A 1 83 ? 6.390 4.354 5.809 1.00 90.62 83 LEU A O 1
ATOM 689 N N . MET A 1 84 ? 5.388 6.348 5.613 1.00 85.19 84 MET A N 1
ATOM 690 C CA . MET A 1 84 ? 5.265 6.297 4.159 1.00 85.19 84 MET A CA 1
ATOM 691 C C . MET A 1 84 ? 6.650 6.264 3.508 1.00 85.19 84 MET A C 1
ATOM 693 O O . MET A 1 84 ? 6.902 5.410 2.660 1.00 85.19 84 MET A O 1
ATOM 697 N N . ASN A 1 85 ? 7.594 7.085 3.982 1.00 82.06 85 ASN A N 1
ATOM 698 C CA . ASN A 1 85 ? 8.984 7.013 3.535 1.00 82.06 85 ASN A CA 1
ATOM 699 C C . ASN A 1 85 ? 9.598 5.627 3.776 1.00 82.06 85 ASN A C 1
ATOM 701 O O . ASN A 1 85 ? 10.303 5.131 2.903 1.00 82.06 85 ASN A O 1
ATOM 705 N N . LYS A 1 86 ? 9.299 4.958 4.901 1.00 87.31 86 LYS A N 1
ATOM 706 C CA . LYS A 1 86 ? 9.747 3.572 5.142 1.00 87.31 86 LYS A CA 1
ATOM 707 C C . LYS A 1 86 ? 9.106 2.564 4.181 1.00 87.31 86 LYS A C 1
ATOM 709 O O . LYS A 1 86 ? 9.816 1.698 3.678 1.00 87.31 86 LYS A O 1
ATOM 714 N N . ILE A 1 87 ? 7.806 2.685 3.895 1.00 83.38 87 ILE A N 1
ATOM 715 C CA . ILE A 1 87 ? 7.087 1.825 2.932 1.00 83.38 87 ILE A CA 1
ATOM 716 C C . ILE A 1 87 ? 7.690 1.947 1.526 1.00 83.38 87 ILE A C 1
ATOM 718 O O . ILE A 1 87 ? 7.803 0.949 0.816 1.00 83.38 87 ILE A O 1
ATOM 722 N N . TYR A 1 88 ? 8.110 3.152 1.135 1.00 80.56 88 TYR A N 1
ATOM 723 C CA . TYR A 1 88 ? 8.709 3.422 -0.175 1.00 80.56 88 TYR A CA 1
ATOM 724 C C . TYR A 1 88 ? 10.245 3.333 -0.202 1.00 80.56 88 TYR A C 1
ATOM 726 O O . TYR A 1 88 ? 10.838 3.448 -1.273 1.00 80.56 88 TYR A O 1
ATOM 734 N N . ALA A 1 89 ? 10.905 3.083 0.936 1.00 81.94 89 ALA A N 1
ATOM 735 C CA . ALA A 1 89 ? 12.368 2.989 1.031 1.00 81.94 89 ALA A CA 1
ATOM 736 C C . ALA A 1 89 ? 12.951 1.728 0.373 1.00 81.94 89 ALA A C 1
ATOM 738 O O . ALA A 1 89 ? 14.171 1.616 0.229 1.00 81.94 89 ALA A O 1
ATOM 739 N N . TYR A 1 90 ? 12.096 0.777 0.004 1.00 78.25 90 TYR A N 1
ATOM 740 C CA . TYR A 1 90 ? 12.458 -0.426 -0.725 1.00 78.25 90 TYR A CA 1
ATOM 741 C C . TYR A 1 90 ? 11.362 -0.791 -1.724 1.00 78.25 90 TYR A C 1
ATOM 743 O O . TYR A 1 90 ? 10.191 -0.438 -1.584 1.00 78.25 90 TYR A O 1
ATOM 751 N N . HIS A 1 91 ? 11.737 -1.547 -2.750 1.00 76.19 91 HIS A N 1
ATOM 752 C CA . HIS A 1 91 ? 10.771 -2.060 -3.704 1.00 76.19 91 HIS A CA 1
ATOM 753 C C . HIS A 1 91 ? 10.157 -3.356 -3.167 1.00 76.19 91 HIS A C 1
ATOM 755 O O . HIS A 1 91 ? 10.861 -4.351 -2.994 1.00 76.19 91 HIS A O 1
ATOM 761 N N . ALA A 1 92 ? 8.837 -3.387 -2.965 1.00 79.56 92 ALA A N 1
ATOM 762 C CA . ALA A 1 92 ? 8.149 -4.512 -2.320 1.00 79.56 92 ALA A CA 1
ATOM 763 C C . ALA A 1 92 ? 8.411 -5.875 -2.991 1.00 79.56 92 ALA A C 1
ATOM 765 O O . ALA A 1 92 ? 8.429 -6.895 -2.312 1.00 79.56 92 ALA A O 1
ATOM 766 N N . LYS A 1 93 ? 8.693 -5.903 -4.306 1.00 79.25 93 LYS A N 1
ATOM 767 C CA . LYS A 1 93 ? 9.109 -7.123 -5.033 1.00 79.25 93 LYS A CA 1
ATOM 768 C C . LYS A 1 93 ? 10.303 -7.843 -4.382 1.00 79.25 93 LYS A C 1
ATOM 770 O O . LYS A 1 93 ? 10.335 -9.064 -4.444 1.00 79.25 93 LYS A O 1
ATOM 775 N N . ALA A 1 94 ? 11.212 -7.128 -3.714 1.00 81.25 94 ALA A N 1
ATOM 776 C CA . ALA A 1 94 ? 12.318 -7.729 -2.964 1.00 81.25 94 ALA A CA 1
ATOM 777 C C . ALA A 1 94 ? 11.833 -8.645 -1.826 1.00 81.25 94 ALA A C 1
ATOM 779 O O . ALA A 1 94 ? 12.428 -9.687 -1.579 1.00 81.25 94 ALA A O 1
ATOM 780 N N . LEU A 1 95 ? 10.702 -8.319 -1.191 1.00 83.00 95 LEU A N 1
ATOM 781 C CA . LEU A 1 95 ? 10.100 -9.144 -0.138 1.00 83.00 95 LEU A CA 1
ATOM 782 C C . LEU A 1 95 ? 9.301 -10.337 -0.683 1.00 83.00 95 LEU A C 1
ATOM 784 O O . LEU A 1 95 ? 8.981 -11.260 0.069 1.00 83.00 95 LEU A O 1
ATOM 788 N N . LEU A 1 96 ? 8.964 -10.315 -1.976 1.00 81.38 96 LEU A N 1
ATOM 789 C CA . LEU A 1 96 ? 8.139 -11.333 -2.631 1.00 81.38 96 LEU A CA 1
ATOM 790 C C . LEU A 1 96 ? 8.965 -12.408 -3.350 1.00 81.38 96 LEU A C 1
ATOM 792 O O . LEU A 1 96 ? 8.384 -13.374 -3.841 1.00 81.38 96 LEU A O 1
ATOM 796 N N . VAL A 1 97 ? 10.295 -12.269 -3.389 1.00 77.62 97 VAL A N 1
ATOM 797 C CA . VAL A 1 97 ? 11.204 -13.278 -3.954 1.00 77.62 97 VAL A CA 1
ATOM 798 C C . VAL A 1 97 ? 11.087 -14.582 -3.153 1.00 77.62 97 VAL A C 1
ATOM 800 O O . VAL A 1 97 ? 11.253 -14.596 -1.922 1.00 77.62 97 VAL A O 1
ATOM 803 N N . ALA A 1 98 ? 10.780 -15.680 -3.851 1.00 71.12 98 ALA A N 1
ATOM 804 C CA . ALA A 1 98 ? 10.684 -17.004 -3.249 1.00 71.12 98 ALA A CA 1
ATOM 805 C C . ALA A 1 98 ? 12.042 -17.408 -2.651 1.00 71.12 98 ALA A C 1
ATOM 807 O O . ALA A 1 98 ? 13.065 -17.052 -3.228 1.00 71.12 98 ALA A O 1
ATOM 808 N N . PRO A 1 99 ? 12.089 -18.124 -1.509 1.00 68.88 99 PRO A N 1
ATOM 809 C CA . PRO A 1 99 ? 13.344 -18.468 -0.833 1.00 68.88 99 PRO A CA 1
ATOM 810 C C . PRO A 1 99 ? 14.410 -19.092 -1.740 1.00 68.88 99 PRO A C 1
ATOM 812 O O . PRO A 1 99 ? 15.586 -18.763 -1.592 1.00 68.88 99 PRO A O 1
ATOM 815 N N . ASP A 1 100 ? 13.994 -19.933 -2.689 1.00 69.31 100 ASP A N 1
ATOM 816 C CA . ASP A 1 100 ? 14.894 -20.620 -3.619 1.00 69.31 100 ASP A CA 1
ATOM 817 C C . ASP A 1 100 ? 15.557 -19.646 -4.610 1.00 69.31 100 ASP A C 1
ATOM 819 O O . ASP A 1 100 ? 16.755 -19.755 -4.859 1.00 69.31 100 ASP A O 1
ATOM 823 N N . ASP A 1 101 ? 14.834 -18.616 -5.061 1.00 66.94 101 ASP A N 1
ATOM 824 C CA . ASP A 1 101 ? 15.319 -17.614 -6.024 1.00 66.94 101 ASP A CA 1
ATOM 825 C C . ASP A 1 101 ? 16.175 -16.509 -5.373 1.00 66.94 101 ASP A C 1
ATOM 827 O O . ASP A 1 101 ? 16.798 -15.695 -6.056 1.00 66.94 101 ASP A O 1
ATOM 831 N N . ARG A 1 102 ? 16.224 -16.436 -4.033 1.00 69.94 102 ARG A N 1
ATOM 832 C CA . ARG A 1 102 ? 16.966 -15.375 -3.318 1.00 69.94 102 ARG A CA 1
ATOM 833 C C . ARG A 1 102 ? 18.476 -15.487 -3.474 1.00 69.94 102 ARG A C 1
ATOM 835 O O . ARG A 1 102 ? 19.158 -14.482 -3.305 1.00 69.94 102 ARG A O 1
ATOM 842 N N . LYS A 1 103 ? 18.994 -16.694 -3.723 1.00 64.44 103 LYS A N 1
ATOM 843 C CA . LYS A 1 103 ? 20.441 -16.951 -3.815 1.00 64.44 103 LYS A CA 1
ATOM 844 C C . LYS A 1 103 ? 21.035 -16.427 -5.115 1.00 64.44 103 LYS A C 1
ATOM 846 O O . LYS A 1 103 ? 22.140 -15.896 -5.093 1.00 64.44 103 LYS A O 1
ATOM 851 N N . ASP A 1 104 ? 20.272 -16.538 -6.197 1.00 64.19 104 ASP A N 1
ATOM 852 C CA . ASP A 1 104 ? 20.719 -16.190 -7.546 1.00 64.19 104 ASP A CA 1
ATOM 853 C C . ASP A 1 104 ? 20.222 -14.799 -7.982 1.00 64.19 104 ASP A C 1
ATOM 855 O O . ASP A 1 104 ? 20.749 -14.209 -8.925 1.00 64.19 104 ASP A O 1
ATOM 859 N N . GLY A 1 105 ? 19.245 -14.241 -7.257 1.00 62.41 105 GLY A N 1
ATOM 860 C CA . GLY A 1 105 ? 18.591 -12.984 -7.599 1.00 62.41 105 GLY A CA 1
ATOM 861 C C . GLY A 1 105 ? 17.651 -13.127 -8.799 1.00 62.41 105 GLY A C 1
ATOM 862 O O . GLY A 1 105 ? 17.593 -14.156 -9.466 1.00 62.41 105 GLY A O 1
ATOM 863 N N . ILE A 1 106 ? 16.867 -12.085 -9.083 1.00 67.56 106 ILE A N 1
ATOM 864 C CA . ILE A 1 106 ? 15.954 -12.079 -10.240 1.00 67.56 106 ILE A CA 1
ATOM 865 C C . ILE A 1 106 ? 16.486 -11.127 -11.311 1.00 67.56 106 ILE A C 1
ATOM 867 O O . ILE A 1 106 ? 16.763 -9.959 -11.024 1.00 67.56 106 ILE A O 1
ATOM 871 N N . GLN A 1 107 ? 16.555 -11.608 -12.558 1.00 67.38 107 GLN A N 1
ATOM 872 C CA . GLN A 1 107 ? 16.968 -10.811 -13.712 1.00 67.38 107 GLN A CA 1
ATOM 873 C C . GLN A 1 107 ? 16.090 -9.560 -13.871 1.00 67.38 107 GLN A C 1
ATOM 875 O O . GLN A 1 107 ? 14.856 -9.600 -13.807 1.00 67.38 107 GLN A O 1
ATOM 880 N N . ASN A 1 108 ? 16.739 -8.418 -14.083 1.00 74.50 108 ASN A N 1
ATOM 881 C CA . ASN A 1 108 ? 16.060 -7.146 -14.258 1.00 74.50 108 ASN A CA 1
ATOM 882 C C . ASN A 1 108 ? 15.591 -6.970 -15.710 1.00 74.50 108 ASN A C 1
ATOM 884 O O . ASN A 1 108 ? 16.384 -6.670 -16.599 1.00 74.50 108 ASN A O 1
ATOM 888 N N . GLN A 1 109 ? 14.281 -7.097 -15.929 1.00 78.06 109 GLN A N 1
ATOM 889 C CA . GLN A 1 109 ? 13.664 -6.944 -17.249 1.00 78.06 109 GLN A CA 1
ATOM 890 C C . GLN A 1 109 ? 13.929 -5.569 -17.882 1.00 78.06 109 GLN A C 1
ATOM 892 O O . GLN A 1 109 ? 14.181 -5.488 -19.077 1.00 78.06 109 GLN A O 1
ATOM 897 N N . ALA A 1 110 ? 13.929 -4.483 -17.098 1.00 78.19 110 ALA A N 1
ATOM 898 C CA . ALA A 1 110 ? 14.215 -3.154 -17.642 1.00 78.19 110 ALA A CA 1
ATOM 899 C C . ALA A 1 110 ? 15.670 -3.043 -18.122 1.00 78.19 110 ALA A C 1
ATOM 901 O O . ALA A 1 110 ? 15.917 -2.433 -19.157 1.00 78.19 110 ALA A O 1
ATOM 902 N N . ALA A 1 111 ? 16.612 -3.672 -17.410 1.00 79.44 111 ALA A N 1
ATOM 903 C CA . ALA A 1 111 ? 18.007 -3.745 -17.840 1.00 79.44 111 ALA A CA 1
ATOM 904 C C . ALA A 1 111 ? 18.164 -4.563 -19.133 1.00 79.44 111 ALA A C 1
ATOM 906 O O . ALA A 1 111 ? 18.855 -4.119 -20.042 1.00 79.44 111 ALA A O 1
ATOM 907 N N . ALA A 1 112 ? 17.458 -5.692 -19.258 1.00 81.81 112 ALA A N 1
ATOM 908 C CA . ALA A 1 112 ? 17.459 -6.490 -20.487 1.00 81.81 112 ALA A CA 1
ATOM 909 C C . ALA A 1 112 ? 16.880 -5.711 -21.685 1.00 81.81 112 ALA A C 1
ATOM 911 O O . ALA A 1 112 ? 17.425 -5.750 -22.783 1.00 81.81 112 ALA A O 1
ATOM 912 N N . MET A 1 113 ? 15.806 -4.940 -21.479 1.00 83.12 113 MET A N 1
ATOM 913 C CA . MET A 1 113 ? 15.211 -4.117 -22.541 1.00 83.12 113 MET A CA 1
ATOM 914 C C . MET A 1 113 ? 16.155 -3.010 -23.037 1.00 83.12 113 MET A C 1
ATOM 916 O O . MET A 1 113 ? 16.094 -2.660 -24.215 1.00 83.12 113 MET A O 1
ATOM 920 N N . LEU A 1 114 ? 17.040 -2.478 -22.181 1.00 86.56 114 LEU A N 1
ATOM 921 C CA . LEU A 1 114 ? 18.006 -1.431 -22.548 1.00 86.56 114 LEU A CA 1
ATOM 922 C C . LEU A 1 114 ? 19.048 -1.882 -23.586 1.00 86.56 114 LEU A C 1
ATOM 924 O O . LEU A 1 114 ? 19.660 -1.018 -24.223 1.00 86.56 114 LEU A O 1
ATOM 928 N N . GLU A 1 115 ? 19.219 -3.192 -23.790 1.00 87.44 115 GLU A N 1
ATOM 929 C CA . GLU A 1 115 ? 20.111 -3.762 -24.810 1.00 87.44 115 GLU A CA 1
ATOM 930 C C . GLU A 1 115 ? 19.627 -3.488 -26.243 1.00 87.44 115 GLU A C 1
ATOM 932 O O . GLU A 1 115 ? 20.421 -3.541 -27.182 1.00 87.44 115 GLU A O 1
ATOM 937 N N . ASN A 1 116 ? 18.347 -3.144 -26.434 1.00 87.12 116 ASN A N 1
ATOM 938 C CA . ASN A 1 116 ? 17.817 -2.784 -27.745 1.00 87.12 116 ASN A CA 1
ATOM 939 C C . ASN A 1 116 ? 18.327 -1.388 -28.179 1.00 87.12 116 ASN A C 1
ATOM 941 O O . ASN A 1 116 ? 18.037 -0.396 -27.498 1.00 87.12 116 ASN A O 1
ATOM 945 N N . PRO A 1 117 ? 19.056 -1.257 -29.305 1.00 85.62 117 PRO A N 1
ATOM 946 C CA . PRO A 1 117 ? 19.548 0.036 -29.779 1.00 85.62 117 PRO A 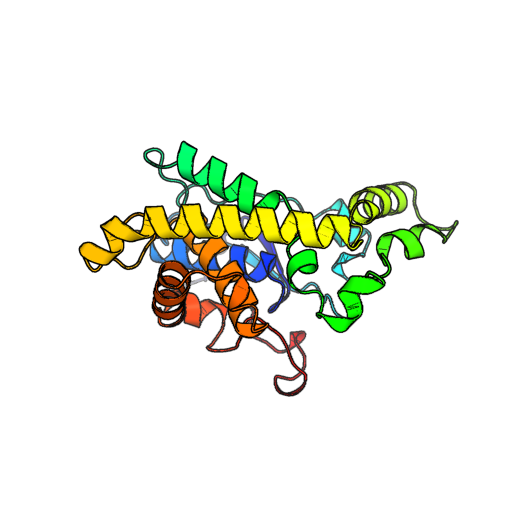CA 1
ATOM 947 C C . PRO A 1 117 ? 18.439 0.946 -30.334 1.00 85.62 117 PRO A C 1
ATOM 949 O O . PRO A 1 117 ? 18.587 2.162 -30.267 1.00 85.62 117 PRO A O 1
ATOM 952 N N . GLU A 1 118 ? 17.312 0.386 -30.788 1.00 91.38 118 GLU A N 1
ATOM 953 C CA . GLU A 1 118 ? 16.223 1.101 -31.484 1.00 91.38 118 GLU A CA 1
ATOM 954 C C . GLU A 1 118 ? 15.244 1.836 -30.543 1.00 91.38 118 GLU A C 1
ATOM 956 O O . GLU A 1 118 ? 14.203 2.336 -30.970 1.00 91.38 118 GLU A O 1
ATOM 961 N N . LEU A 1 119 ? 15.530 1.885 -29.240 1.00 87.88 119 LEU A N 1
ATOM 962 C CA . LEU A 1 119 ? 14.686 2.590 -28.274 1.00 87.88 119 LEU A CA 1
ATOM 963 C C . LEU A 1 119 ? 14.745 4.108 -28.490 1.00 87.88 119 LEU A C 1
ATOM 965 O O . LEU A 1 119 ? 15.831 4.674 -28.634 1.00 87.88 119 LEU A O 1
ATOM 969 N N . SER A 1 120 ? 13.591 4.781 -28.405 1.00 87.44 120 SER A N 1
ATOM 970 C CA . SER A 1 120 ? 13.553 6.245 -28.321 1.00 87.44 120 SER A CA 1
ATOM 971 C C . SER A 1 120 ? 14.336 6.732 -27.095 1.00 87.44 120 SER A C 1
ATOM 973 O O . SER A 1 120 ? 14.430 6.037 -26.079 1.00 87.44 120 SER A O 1
ATOM 975 N N . GLU A 1 121 ? 14.896 7.940 -27.162 1.00 82.12 121 GLU A N 1
ATOM 976 C CA . GLU A 1 121 ? 15.680 8.512 -26.059 1.00 82.12 121 GLU A CA 1
ATOM 977 C C . GLU A 1 121 ? 14.853 8.631 -24.768 1.00 82.12 121 GLU A C 1
ATOM 979 O O . GLU A 1 121 ? 15.300 8.241 -23.687 1.00 82.12 121 GLU A O 1
ATOM 984 N N . THR A 1 122 ? 13.602 9.084 -24.884 1.00 75.38 122 THR A N 1
ATOM 985 C CA . THR A 1 122 ? 12.644 9.155 -23.774 1.00 75.38 122 THR A CA 1
ATOM 986 C C . THR A 1 122 ? 12.342 7.788 -23.176 1.00 75.38 122 THR A C 1
ATOM 988 O O . THR A 1 122 ? 12.308 7.648 -21.950 1.00 75.38 122 THR A O 1
ATOM 991 N N . TYR A 1 123 ? 12.155 6.763 -24.010 1.00 80.56 123 TYR A N 1
ATOM 992 C CA . TYR A 1 123 ? 11.868 5.419 -23.527 1.00 80.56 123 TYR A CA 1
ATOM 993 C C . TYR A 1 123 ? 13.090 4.777 -22.860 1.00 80.56 123 TYR A C 1
ATOM 995 O O . TYR A 1 123 ? 12.972 4.215 -21.768 1.00 80.56 123 TYR A O 1
ATOM 1003 N N . ARG A 1 124 ? 14.279 4.946 -23.452 1.00 83.44 124 ARG A N 1
ATOM 1004 C CA . ARG A 1 124 ? 15.556 4.536 -22.854 1.00 83.44 124 ARG A CA 1
ATOM 1005 C C . ARG A 1 124 ? 15.728 5.164 -21.474 1.00 83.44 124 ARG A C 1
ATOM 1007 O O . ARG A 1 124 ? 15.974 4.443 -20.511 1.00 83.44 124 ARG A O 1
ATOM 1014 N N . ARG A 1 125 ? 15.492 6.473 -21.341 1.00 74.56 125 ARG A N 1
ATOM 1015 C CA . ARG A 1 125 ? 15.603 7.168 -20.053 1.00 74.56 125 ARG A CA 1
ATOM 1016 C C . ARG A 1 125 ? 14.635 6.627 -19.000 1.00 74.56 125 ARG A C 1
ATOM 1018 O O . ARG A 1 125 ? 15.000 6.486 -17.834 1.00 74.56 125 ARG A O 1
ATOM 1025 N N . ALA A 1 126 ? 13.408 6.303 -19.395 1.00 71.69 126 ALA A N 1
ATOM 1026 C CA . ALA A 1 126 ? 12.431 5.716 -18.485 1.00 71.69 126 ALA A CA 1
ATOM 1027 C C . ALA A 1 126 ? 12.813 4.288 -18.047 1.00 71.69 126 ALA A C 1
ATOM 1029 O O . ALA A 1 126 ? 12.640 3.931 -16.877 1.00 71.69 126 ALA A O 1
ATOM 1030 N N . LEU A 1 127 ? 13.367 3.483 -18.960 1.00 76.94 127 LEU A N 1
ATOM 1031 C CA . LEU A 1 127 ? 13.892 2.154 -18.646 1.00 76.94 127 LEU A CA 1
ATOM 1032 C C . LEU A 1 127 ? 15.122 2.230 -17.739 1.00 76.94 127 LEU A C 1
ATOM 1034 O O . LEU A 1 127 ? 15.189 1.449 -16.798 1.00 76.94 127 LEU A O 1
ATOM 1038 N N . GLU A 1 128 ? 16.027 3.193 -17.934 1.00 78.50 128 GLU A N 1
ATOM 1039 C CA . GLU A 1 128 ? 17.168 3.435 -17.038 1.00 78.50 128 GLU A CA 1
ATOM 1040 C C . GLU A 1 128 ? 16.704 3.662 -15.597 1.00 78.50 128 GLU A C 1
ATOM 1042 O O . GLU A 1 128 ? 17.165 2.970 -14.690 1.00 78.50 128 GLU A O 1
ATOM 1047 N N . ILE A 1 129 ? 15.726 4.551 -15.390 1.00 71.38 129 ILE A N 1
ATOM 1048 C CA . ILE A 1 129 ? 15.147 4.827 -14.065 1.00 71.38 129 ILE A CA 1
ATOM 1049 C C . ILE A 1 129 ? 14.570 3.545 -13.445 1.00 71.38 129 ILE A C 1
ATOM 1051 O O . ILE A 1 129 ? 14.795 3.262 -12.268 1.00 71.38 129 ILE A O 1
ATOM 1055 N N . LYS A 1 130 ? 13.859 2.737 -14.239 1.00 71.44 130 LYS A N 1
ATOM 1056 C CA . LYS A 1 130 ? 13.250 1.479 -13.781 1.00 71.44 130 LYS A CA 1
ATOM 1057 C C . LYS A 1 130 ? 14.279 0.351 -13.589 1.00 71.44 130 LYS A C 1
ATOM 1059 O O . LYS A 1 130 ? 14.044 -0.550 -12.786 1.00 71.44 130 LYS A O 1
ATOM 1064 N N . SER A 1 131 ? 15.419 0.412 -14.282 1.00 71.50 131 SER A N 1
ATOM 1065 C CA . SER A 1 131 ? 16.512 -0.570 -14.238 1.00 71.50 131 SER A CA 1
ATOM 1066 C C . SER A 1 131 ? 17.394 -0.456 -12.993 1.00 71.50 131 SER A C 1
ATOM 1068 O O . SER A 1 131 ? 18.117 -1.389 -12.667 1.00 71.50 131 SER A O 1
ATOM 1070 N N . VAL A 1 132 ? 17.28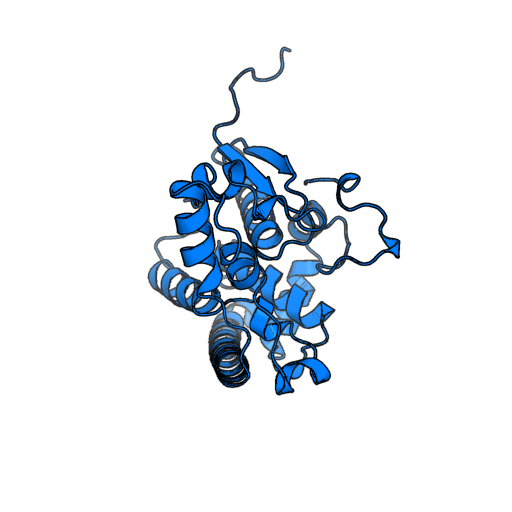2 0.633 -12.228 1.00 67.56 132 VAL A N 1
ATOM 1071 C CA . VAL A 1 132 ? 17.968 0.765 -10.930 1.00 67.56 132 VAL A CA 1
ATOM 1072 C C . VAL A 1 132 ? 17.491 -0.299 -9.923 1.00 67.56 132 VAL A C 1
ATOM 1074 O O . VAL A 1 132 ? 18.178 -0.602 -8.951 1.00 67.56 132 VAL A O 1
ATOM 1077 N N . LEU A 1 133 ? 16.329 -0.918 -10.161 1.00 65.94 133 LEU A N 1
ATOM 1078 C CA . LEU A 1 133 ? 15.808 -2.006 -9.342 1.00 65.94 133 LEU A CA 1
ATOM 1079 C C . LEU A 1 133 ? 16.589 -3.315 -9.547 1.00 65.94 133 LEU A C 1
ATOM 1081 O O . LEU A 1 133 ? 16.243 -4.112 -10.417 1.00 65.94 133 LEU A O 1
ATOM 1085 N N . THR A 1 134 ? 17.575 -3.604 -8.702 1.00 67.06 134 THR A N 1
ATOM 1086 C CA . THR A 1 134 ? 18.238 -4.918 -8.693 1.00 67.06 134 THR A CA 1
ATOM 1087 C C . THR A 1 134 ? 17.731 -5.785 -7.540 1.00 67.06 134 THR A C 1
ATOM 1089 O O . THR A 1 134 ? 17.656 -5.355 -6.387 1.00 67.06 134 THR A O 1
ATOM 1092 N N . LEU A 1 135 ? 17.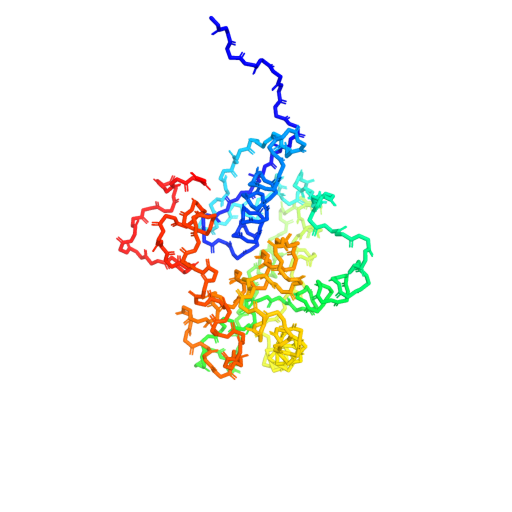352 -7.026 -7.852 1.00 75.00 135 LEU A N 1
ATOM 1093 C CA . LEU A 1 135 ? 16.891 -8.030 -6.885 1.00 75.00 135 LEU A CA 1
ATOM 1094 C C . LEU A 1 135 ? 18.052 -8.941 -6.471 1.00 75.00 135 LEU A C 1
ATOM 1096 O O . LEU A 1 135 ? 17.941 -10.160 -6.513 1.00 75.00 135 LEU A O 1
ATOM 1100 N N . GLU A 1 136 ? 19.176 -8.321 -6.118 1.00 79.56 136 GLU A N 1
ATOM 1101 C CA . GLU A 1 136 ? 20.370 -8.993 -5.604 1.00 79.56 136 GLU A CA 1
ATOM 1102 C C . GLU A 1 136 ? 20.185 -9.402 -4.130 1.00 79.56 136 GLU A C 1
ATOM 1104 O O . GLU A 1 136 ? 19.429 -8.739 -3.406 1.00 79.56 136 GLU A O 1
ATOM 1109 N N . PRO A 1 137 ? 20.894 -10.440 -3.645 1.00 79.69 137 PRO A N 1
ATOM 1110 C CA . PRO A 1 137 ? 20.740 -10.944 -2.278 1.00 79.69 137 PRO A CA 1
ATOM 1111 C C . PRO A 1 137 ? 20.878 -9.865 -1.189 1.00 79.69 137 PRO A C 1
ATOM 1113 O O . PRO A 1 137 ? 20.053 -9.796 -0.276 1.00 79.69 137 PRO A O 1
ATOM 1116 N N . ASP A 1 138 ? 21.862 -8.969 -1.309 1.00 82.50 138 ASP A N 1
ATOM 1117 C CA . ASP A 1 138 ? 22.095 -7.900 -0.327 1.00 82.50 138 ASP A CA 1
ATOM 1118 C C . ASP A 1 138 ? 20.949 -6.881 -0.283 1.00 82.50 138 ASP A C 1
ATOM 1120 O O . ASP A 1 138 ? 20.569 -6.406 0.795 1.00 82.50 138 ASP A O 1
ATOM 1124 N N . ASN A 1 139 ? 20.342 -6.588 -1.437 1.00 81.44 139 ASN A N 1
ATOM 1125 C CA . ASN A 1 139 ? 19.178 -5.710 -1.529 1.00 81.44 139 ASN A CA 1
ATOM 1126 C C . ASN A 1 139 ? 17.928 -6.370 -0.941 1.00 81.44 139 ASN A C 1
ATOM 1128 O O . ASN A 1 139 ? 17.139 -5.690 -0.283 1.00 81.44 139 ASN A O 1
ATOM 1132 N N . ILE A 1 140 ? 17.773 -7.686 -1.115 1.00 84.12 140 ILE A N 1
ATOM 1133 C CA . ILE A 1 140 ? 16.696 -8.463 -0.486 1.00 84.12 140 ILE A CA 1
ATOM 1134 C C . ILE A 1 140 ? 16.848 -8.426 1.038 1.00 84.12 140 ILE A C 1
ATOM 1136 O O . ILE A 1 140 ? 15.913 -8.031 1.731 1.00 84.12 140 ILE A O 1
ATOM 1140 N N . LEU A 1 141 ? 18.036 -8.737 1.568 1.00 85.44 141 LEU A N 1
ATOM 1141 C CA . LEU A 1 141 ? 18.302 -8.701 3.012 1.00 85.44 141 LEU A CA 1
ATOM 1142 C C . LEU A 1 141 ? 18.116 -7.299 3.605 1.00 85.44 141 LEU A C 1
ATOM 1144 O O . LEU A 1 141 ? 17.615 -7.145 4.722 1.00 85.44 141 LEU A O 1
ATOM 1148 N N . ARG A 1 142 ? 18.520 -6.257 2.871 1.00 87.62 142 ARG A N 1
ATOM 1149 C CA . ARG A 1 142 ? 18.284 -4.867 3.275 1.00 87.62 142 ARG A CA 1
ATOM 1150 C C . ARG A 1 142 ? 16.790 -4.552 3.332 1.00 87.62 142 ARG A C 1
ATOM 1152 O O . ARG A 1 142 ? 16.355 -3.979 4.330 1.00 87.62 142 ARG A O 1
ATOM 1159 N N . ALA A 1 143 ? 16.027 -4.946 2.314 1.00 88.44 143 ALA A N 1
ATOM 1160 C CA . ALA A 1 143 ? 14.582 -4.754 2.286 1.00 88.44 143 ALA A CA 1
ATOM 1161 C C . ALA A 1 143 ? 13.895 -5.496 3.443 1.00 88.44 143 ALA A C 1
ATOM 1163 O O . ALA A 1 143 ? 13.015 -4.928 4.080 1.00 88.44 143 ALA A O 1
ATOM 1164 N N . GLU A 1 144 ? 14.323 -6.719 3.773 1.00 91.25 144 GLU A N 1
ATOM 1165 C CA . GLU A 1 144 ? 13.781 -7.482 4.907 1.00 91.25 144 GLU A CA 1
ATOM 1166 C C . GLU A 1 144 ? 14.023 -6.780 6.249 1.00 91.25 144 GLU A C 1
ATOM 1168 O O . GLU A 1 144 ? 13.094 -6.660 7.047 1.00 91.25 144 GLU A O 1
ATOM 1173 N N . ARG A 1 145 ? 15.227 -6.237 6.478 1.00 91.75 145 ARG A N 1
ATOM 1174 C CA . ARG A 1 145 ? 15.510 -5.430 7.681 1.00 91.75 145 ARG A CA 1
ATOM 1175 C C . ARG A 1 145 ? 14.628 -4.183 7.750 1.00 91.75 145 ARG A C 1
ATOM 1177 O O . ARG A 1 145 ? 14.023 -3.918 8.782 1.00 91.75 145 ARG A O 1
ATOM 1184 N N . GLN A 1 146 ? 14.503 -3.454 6.642 1.00 92.06 146 GLN A N 1
ATOM 1185 C CA . GLN A 1 146 ? 13.647 -2.264 6.575 1.00 92.06 146 GLN A CA 1
ATOM 1186 C C . GLN A 1 146 ? 12.164 -2.602 6.786 1.00 92.06 146 GLN A C 1
ATOM 1188 O O . GLN A 1 146 ? 11.439 -1.830 7.413 1.00 92.06 146 GLN A O 1
ATOM 1193 N N . ALA A 1 147 ? 11.710 -3.754 6.288 1.00 92.31 147 ALA A N 1
ATOM 1194 C CA . ALA A 1 147 ? 10.361 -4.250 6.519 1.00 92.31 147 ALA A CA 1
ATOM 1195 C C . ALA A 1 147 ? 10.140 -4.589 7.996 1.00 92.31 147 ALA A C 1
ATOM 1197 O O . ALA A 1 147 ? 9.124 -4.190 8.552 1.00 92.31 147 ALA A O 1
ATOM 1198 N N . HIS A 1 148 ? 11.098 -5.248 8.650 1.00 93.38 148 HIS A N 1
ATOM 1199 C CA . HIS A 1 148 ? 11.019 -5.527 10.083 1.00 93.38 148 HIS A CA 1
ATOM 1200 C C . HIS A 1 148 ? 10.923 -4.234 10.911 1.00 93.38 148 HIS A C 1
ATOM 1202 O O . HIS A 1 148 ? 10.055 -4.119 11.775 1.00 93.38 148 HIS A O 1
ATOM 1208 N N . ASP A 1 149 ? 11.743 -3.227 10.600 1.00 95.06 149 ASP A N 1
ATOM 1209 C CA . ASP A 1 149 ? 11.696 -1.924 11.275 1.00 95.06 149 ASP A CA 1
ATOM 1210 C C . ASP A 1 149 ? 10.348 -1.211 11.081 1.00 95.06 149 ASP A C 1
ATOM 1212 O O . ASP A 1 149 ? 9.829 -0.594 12.009 1.00 95.06 149 ASP A O 1
ATOM 1216 N N . LEU A 1 150 ? 9.758 -1.297 9.883 1.00 95.69 150 LEU A N 1
ATOM 1217 C CA . LEU A 1 150 ? 8.409 -0.787 9.620 1.00 95.69 150 LEU A CA 1
ATOM 1218 C C . LEU A 1 150 ? 7.355 -1.524 10.463 1.00 95.69 150 LEU A C 1
ATOM 1220 O O . LEU A 1 150 ? 6.459 -0.892 11.015 1.00 95.69 150 LEU A O 1
ATOM 1224 N N . MET A 1 151 ? 7.447 -2.850 10.558 1.00 96.69 151 MET A N 1
ATOM 1225 C CA . MET A 1 151 ? 6.462 -3.675 11.265 1.00 96.69 151 MET A CA 1
ATOM 1226 C C . MET A 1 151 ? 6.520 -3.453 12.775 1.00 96.69 151 MET A C 1
ATOM 1228 O O . MET A 1 151 ? 5.469 -3.426 13.411 1.00 96.69 151 MET A O 1
ATOM 1232 N N . SER A 1 152 ? 7.714 -3.227 13.331 1.00 97.25 152 SER A N 1
ATOM 1233 C CA . SER A 1 152 ? 7.889 -2.802 14.725 1.00 97.25 152 SER A CA 1
ATOM 1234 C C . SER A 1 152 ? 7.221 -1.456 14.998 1.00 97.25 152 SER A C 1
ATOM 1236 O O . SER A 1 152 ? 6.432 -1.359 15.934 1.00 97.25 152 SER A O 1
ATOM 1238 N N . ASP A 1 153 ? 7.460 -0.444 14.157 1.00 97.00 153 ASP A N 1
ATOM 1239 C CA . ASP A 1 153 ? 6.818 0.867 14.325 1.00 97.00 153 ASP A CA 1
ATOM 1240 C C . ASP A 1 153 ? 5.286 0.768 14.242 1.00 97.00 153 ASP A C 1
ATOM 1242 O O . ASP A 1 153 ? 4.581 1.375 15.047 1.00 97.00 153 ASP A O 1
ATOM 1246 N N . LEU A 1 154 ? 4.764 -0.003 13.280 1.00 97.31 154 LEU A N 1
ATOM 1247 C CA . LEU A 1 154 ? 3.324 -0.235 13.144 1.00 97.31 154 LEU A CA 1
ATOM 1248 C C . LEU A 1 154 ? 2.757 -0.952 14.371 1.00 97.31 154 LEU A C 1
ATOM 1250 O O . LEU A 1 154 ? 1.711 -0.552 14.873 1.00 97.31 154 LEU A O 1
ATOM 1254 N N . ALA A 1 155 ? 3.441 -1.983 14.872 1.00 96.94 155 ALA A N 1
ATOM 1255 C CA . ALA A 1 155 ? 3.016 -2.700 16.069 1.00 96.94 155 ALA A CA 1
ATOM 1256 C C . ALA A 1 155 ? 2.903 -1.758 17.274 1.00 96.94 155 ALA A C 1
ATOM 1258 O O . ALA A 1 155 ? 1.889 -1.805 17.965 1.00 96.94 155 ALA A O 1
ATOM 1259 N N . SER A 1 156 ? 3.884 -0.871 17.474 1.00 96.44 156 SER A N 1
ATOM 1260 C CA . SER A 1 156 ? 3.850 0.126 18.549 1.00 96.44 156 SER A CA 1
ATOM 1261 C C . SER A 1 156 ? 2.703 1.127 18.396 1.00 96.44 156 SER A C 1
ATOM 1263 O O . SER A 1 156 ? 2.045 1.448 19.382 1.00 96.44 156 SER A O 1
ATOM 1265 N N . LEU A 1 157 ? 2.419 1.604 17.178 1.00 95.69 157 LEU A N 1
ATOM 1266 C CA . LEU A 1 157 ? 1.290 2.517 16.947 1.00 95.69 157 LEU A CA 1
ATOM 1267 C C . LEU A 1 157 ? -0.069 1.860 17.215 1.00 95.69 157 LEU A C 1
ATOM 1269 O O . LEU A 1 157 ? -1.000 2.537 17.637 1.00 95.69 157 LEU A O 1
ATOM 1273 N N . LEU A 1 158 ? -0.181 0.550 16.997 1.00 96.00 158 LEU A N 1
ATOM 1274 C CA . LEU A 1 158 ? -1.427 -0.194 17.166 1.00 96.00 158 LEU A CA 1
ATOM 1275 C C . LEU A 1 158 ? -1.767 -0.511 18.628 1.00 96.00 158 LEU A C 1
ATOM 1277 O O . LEU A 1 158 ? -2.910 -0.873 18.898 1.00 96.00 158 LEU A O 1
ATOM 1281 N N . GLU A 1 159 ? -0.828 -0.385 19.572 1.00 92.00 159 GLU A N 1
ATOM 1282 C CA . GLU A 1 159 ? -1.050 -0.770 20.976 1.00 92.00 159 GLU A CA 1
ATOM 1283 C C . GLU A 1 159 ? -2.226 -0.019 21.613 1.00 92.00 159 GLU A C 1
ATOM 1285 O O . GLU A 1 159 ? -3.132 -0.640 22.178 1.00 92.00 159 GLU A O 1
ATOM 1290 N N . VAL A 1 160 ? -2.235 1.311 21.485 1.00 86.31 160 VAL A N 1
ATOM 1291 C CA . VAL A 1 160 ? -3.260 2.173 22.092 1.00 86.31 160 VAL A CA 1
ATOM 1292 C C . VAL A 1 160 ? -4.620 2.004 21.404 1.00 86.31 160 VAL A C 1
ATOM 1294 O O . VAL A 1 160 ? -5.560 1.602 22.096 1.00 86.31 160 VAL A O 1
ATOM 1297 N N . PRO A 1 161 ? -4.758 2.186 20.072 1.00 87.06 161 PRO A N 1
ATOM 1298 C CA . PRO A 1 161 ? -6.040 2.005 19.389 1.00 87.06 161 PRO A CA 1
ATOM 1299 C C . PRO A 1 161 ? -6.644 0.620 19.633 1.00 87.06 161 PRO A C 1
ATOM 1301 O O . PRO A 1 161 ? -7.841 0.500 19.897 1.00 87.06 161 PRO A O 1
ATOM 1304 N N . LYS A 1 162 ? -5.819 -0.435 19.623 1.00 84.38 162 LYS A N 1
ATOM 1305 C CA . LYS A 1 162 ? -6.281 -1.797 19.906 1.00 84.38 162 LYS A CA 1
ATOM 1306 C C . LYS A 1 162 ? -6.857 -1.920 21.314 1.00 84.38 162 LYS A C 1
ATOM 1308 O O . LYS A 1 162 ? -7.911 -2.533 21.481 1.00 84.38 162 LYS A O 1
ATOM 1313 N N . SER A 1 163 ? -6.189 -1.353 22.320 1.00 83.31 163 SER A N 1
ATOM 1314 C CA . SER A 1 163 ? -6.681 -1.380 23.706 1.00 83.31 163 SER A CA 1
ATOM 1315 C C . SER A 1 163 ? -8.031 -0.669 23.869 1.00 83.31 163 SER A C 1
ATOM 1317 O O . SER A 1 163 ? -8.830 -1.042 24.726 1.00 83.31 163 SER A O 1
ATOM 1319 N N . GLU A 1 164 ? -8.315 0.290 22.990 1.00 90.12 164 GLU A N 1
ATOM 1320 C CA . GLU A 1 164 ? -9.568 1.042 22.927 1.00 90.12 164 GLU A CA 1
ATOM 1321 C C . GLU A 1 164 ? -10.620 0.409 21.995 1.00 90.12 164 GLU A C 1
ATOM 1323 O O . GLU A 1 164 ? -11.695 0.977 21.796 1.00 90.12 164 GLU A O 1
ATOM 1328 N N . GLY A 1 165 ? -10.337 -0.760 21.406 1.00 88.19 165 GLY A N 1
ATOM 1329 C CA . GLY A 1 165 ? -11.239 -1.438 20.468 1.00 88.19 165 GLY A CA 1
ATOM 1330 C C . GLY A 1 165 ? -11.401 -0.712 19.128 1.00 88.19 165 GLY A C 1
ATOM 1331 O O . GLY A 1 165 ? -12.406 -0.899 18.439 1.00 88.19 165 GLY A O 1
ATOM 1332 N N . LYS A 1 166 ? -10.438 0.138 18.764 1.00 91.62 166 LYS A N 1
ATOM 1333 C CA . LYS A 1 166 ? -10.434 0.906 17.519 1.00 91.62 166 LYS A CA 1
ATOM 1334 C C . LYS A 1 166 ? -9.910 0.068 16.359 1.00 91.62 166 LYS A C 1
ATOM 1336 O O . LYS A 1 166 ? -9.095 -0.834 16.537 1.00 91.62 166 LYS A O 1
ATOM 1341 N N . THR A 1 167 ? -10.398 0.382 15.161 1.00 92.62 167 THR A N 1
ATOM 1342 C CA . THR A 1 167 ? -10.044 -0.359 13.941 1.00 92.62 167 THR A CA 1
ATOM 1343 C C . THR A 1 167 ? -8.773 0.172 13.286 1.00 92.62 167 THR A C 1
ATOM 1345 O O . THR A 1 167 ? -7.966 -0.630 12.827 1.00 92.62 167 THR A O 1
ATOM 1348 N N . TRP A 1 168 ? -8.587 1.493 13.233 1.00 96.25 168 TRP A N 1
ATOM 1349 C CA . TRP A 1 168 ? -7.528 2.126 12.442 1.00 96.25 168 TRP A CA 1
ATOM 1350 C C . TRP A 1 168 ? -6.304 2.475 13.285 1.00 96.25 168 TRP A C 1
ATOM 1352 O O . TRP A 1 168 ? -6.392 2.615 14.508 1.00 96.25 168 TRP A O 1
ATOM 1362 N N . ILE A 1 169 ? -5.163 2.666 12.618 1.00 95.94 169 ILE A N 1
ATOM 1363 C CA . ILE A 1 169 ? -3.850 2.915 13.239 1.00 95.94 169 ILE A CA 1
ATOM 1364 C C . ILE A 1 169 ? -3.872 4.124 14.184 1.00 95.94 169 ILE A C 1
ATOM 1366 O O . ILE A 1 169 ? -3.146 4.133 15.171 1.00 95.94 169 ILE A O 1
ATOM 1370 N N . PHE A 1 170 ? -4.710 5.125 13.912 1.00 94.31 170 PHE A N 1
ATOM 1371 C CA . PHE A 1 170 ? -4.855 6.319 14.753 1.00 94.31 170 PHE A CA 1
ATOM 1372 C C . PHE A 1 170 ? -6.247 6.447 15.395 1.00 94.31 170 PHE A C 1
ATOM 1374 O O . PHE A 1 170 ? -6.631 7.526 15.837 1.00 94.31 170 PHE A O 1
ATOM 1381 N N . GLY A 1 171 ? -7.024 5.359 15.454 1.00 92.06 171 GLY A N 1
ATOM 1382 C CA . GLY A 1 171 ? -8.314 5.330 16.146 1.00 92.06 171 GLY A CA 1
ATOM 1383 C C . GLY A 1 171 ? -9.515 5.113 15.223 1.00 92.06 171 GLY A C 1
ATOM 1384 O O . GLY A 1 171 ? -9.638 4.077 14.571 1.00 92.06 171 GLY A O 1
ATOM 1385 N N . ASP A 1 172 ? -10.459 6.059 15.228 1.00 88.56 172 ASP A N 1
ATOM 1386 C CA . ASP A 1 172 ? -11.777 5.888 14.589 1.00 88.56 172 ASP A CA 1
ATOM 1387 C C . ASP A 1 172 ? -11.789 6.148 13.081 1.00 88.56 172 ASP A C 1
ATOM 1389 O O . ASP A 1 172 ? -12.672 5.651 12.382 1.00 88.56 172 ASP A O 1
ATOM 1393 N N . LYS A 1 173 ? -10.825 6.913 12.562 1.00 91.25 173 LYS A N 1
ATOM 1394 C CA . LYS A 1 173 ? -10.781 7.304 11.148 1.00 91.25 173 LYS A CA 1
ATOM 1395 C C . LYS A 1 173 ? -9.568 6.692 10.448 1.00 91.25 173 LYS A C 1
ATOM 1397 O O . LYS A 1 173 ? -8.468 6.783 10.997 1.00 91.25 173 LYS A O 1
ATOM 1402 N N . PRO A 1 174 ? -9.738 6.126 9.240 1.00 94.19 174 PRO A N 1
ATOM 1403 C CA . PRO A 1 174 ? -8.614 5.652 8.455 1.00 94.19 174 PRO A CA 1
ATOM 1404 C C . PRO A 1 174 ? -7.769 6.815 7.936 1.00 94.19 174 PRO A C 1
ATOM 1406 O O . PRO A 1 174 ? -8.248 7.926 7.704 1.00 94.19 174 PRO A O 1
ATOM 1409 N N . THR A 1 175 ? -6.503 6.520 7.684 1.00 92.00 175 THR A N 1
ATOM 1410 C CA . THR A 1 175 ? -5.526 7.416 7.070 1.00 92.00 175 THR A CA 1
ATOM 1411 C C . THR A 1 175 ? -4.895 6.762 5.844 1.00 92.00 175 THR A C 1
ATOM 1413 O O . THR A 1 175 ? -5.114 5.588 5.528 1.00 92.00 175 THR A O 1
ATOM 1416 N N . ILE A 1 176 ? -4.054 7.515 5.138 1.00 88.50 176 ILE A N 1
ATOM 1417 C CA . ILE A 1 176 ? -3.314 7.001 3.984 1.00 88.50 176 ILE A CA 1
ATOM 1418 C C . ILE A 1 176 ? -2.353 5.885 4.407 1.00 88.50 176 ILE A C 1
ATOM 1420 O O . ILE A 1 176 ? -2.079 4.978 3.618 1.00 88.50 176 ILE A O 1
ATOM 1424 N N . LEU A 1 177 ? -1.888 5.925 5.660 1.00 92.31 177 LEU A N 1
ATOM 1425 C CA . LEU A 1 177 ? -1.045 4.891 6.234 1.00 92.31 177 LEU A CA 1
ATOM 1426 C C . LEU A 1 177 ? -1.811 3.573 6.375 1.00 92.31 177 LEU A C 1
ATOM 1428 O O . LEU A 1 177 ? -1.260 2.543 6.001 1.00 92.31 177 LEU A O 1
ATOM 1432 N N . ASP A 1 178 ? -3.073 3.594 6.818 1.00 96.50 178 ASP A N 1
ATOM 1433 C CA . ASP A 1 178 ? -3.913 2.391 6.909 1.00 96.50 178 ASP A CA 1
ATOM 1434 C C . ASP A 1 178 ? -4.043 1.713 5.543 1.00 96.50 178 ASP A C 1
ATOM 1436 O O . ASP A 1 178 ? -3.831 0.504 5.425 1.00 96.50 178 ASP A O 1
ATOM 1440 N N . ALA A 1 179 ? -4.291 2.510 4.497 1.00 93.12 179 ALA A N 1
ATOM 1441 C CA . ALA A 1 179 ? -4.418 2.015 3.132 1.00 93.12 179 ALA A CA 1
ATOM 1442 C C . ALA A 1 179 ? -3.156 1.284 2.646 1.00 93.12 179 ALA A C 1
ATOM 1444 O O . ALA A 1 179 ? -3.232 0.226 2.015 1.00 93.12 179 ALA A O 1
ATOM 1445 N N . HIS A 1 180 ? -1.983 1.852 2.938 1.00 93.12 180 HIS A N 1
ATOM 1446 C CA . HIS A 1 180 ? -0.709 1.310 2.478 1.00 93.12 180 HIS A CA 1
ATOM 1447 C C . HIS A 1 180 ? -0.236 0.139 3.335 1.00 93.12 180 HIS A C 1
ATOM 1449 O O . HIS A 1 180 ? 0.164 -0.895 2.794 1.00 93.12 180 HIS A O 1
ATOM 1455 N N . ALA A 1 181 ? -0.315 0.283 4.658 1.00 95.44 181 ALA A N 1
ATOM 1456 C CA . ALA A 1 181 ? 0.087 -0.740 5.608 1.00 95.44 181 ALA A CA 1
ATOM 1457 C C . ALA A 1 181 ? -0.756 -2.006 5.429 1.00 95.44 181 ALA A C 1
ATOM 1459 O O . ALA A 1 181 ? -0.174 -3.065 5.215 1.00 95.44 181 ALA A O 1
ATOM 1460 N N . ALA A 1 182 ? -2.092 -1.894 5.406 1.00 96.75 182 ALA A N 1
ATOM 1461 C CA . ALA A 1 182 ? -2.979 -3.051 5.271 1.00 96.75 182 ALA A CA 1
ATOM 1462 C C . ALA A 1 182 ? -2.789 -3.787 3.935 1.00 96.75 182 ALA A C 1
ATOM 1464 O O . ALA A 1 182 ? -2.760 -5.016 3.900 1.00 96.75 182 ALA A O 1
ATOM 1465 N N . ALA A 1 183 ? -2.608 -3.058 2.827 1.00 95.62 183 ALA A N 1
ATOM 1466 C CA . ALA A 1 183 ? -2.370 -3.686 1.529 1.00 95.62 183 ALA A CA 1
ATOM 1467 C C . ALA A 1 183 ? -1.015 -4.411 1.466 1.00 95.62 183 ALA A C 1
ATOM 1469 O O . ALA A 1 183 ? -0.929 -5.513 0.915 1.00 95.62 183 ALA A O 1
ATOM 1470 N N . LEU A 1 184 ? 0.041 -3.816 2.035 1.00 94.94 184 LEU A N 1
ATOM 1471 C CA . LEU A 1 184 ? 1.365 -4.437 2.112 1.00 94.94 184 LEU A CA 1
ATOM 1472 C C . LEU A 1 184 ? 1.349 -5.682 3.001 1.00 94.94 184 LEU A C 1
ATOM 1474 O O . LEU A 1 184 ? 1.862 -6.726 2.599 1.00 94.94 184 LEU A O 1
ATOM 1478 N N . THR A 1 185 ? 0.756 -5.596 4.187 1.00 96.62 185 THR A N 1
ATOM 1479 C CA . THR A 1 185 ? 0.712 -6.712 5.136 1.00 96.62 185 THR A CA 1
ATOM 1480 C C . THR A 1 185 ? -0.162 -7.845 4.613 1.00 96.62 185 THR A C 1
ATOM 1482 O O . THR A 1 185 ? 0.276 -8.992 4.659 1.00 96.62 185 THR A O 1
ATOM 1485 N N . ALA A 1 186 ? -1.322 -7.552 4.012 1.00 96.94 186 ALA A N 1
ATOM 1486 C CA . ALA A 1 186 ? -2.149 -8.559 3.345 1.00 96.94 186 ALA A CA 1
ATOM 1487 C C . ALA A 1 186 ? -1.362 -9.288 2.241 1.00 96.94 186 ALA A C 1
ATOM 1489 O O . ALA A 1 186 ? -1.383 -10.516 2.173 1.00 96.94 186 ALA A O 1
ATOM 1490 N N . ARG A 1 187 ? -0.569 -8.555 1.445 1.00 94.88 187 ARG A N 1
ATOM 1491 C CA . ARG A 1 187 ? 0.316 -9.153 0.434 1.00 94.88 187 ARG A CA 1
ATOM 1492 C C . ARG A 1 187 ? 1.373 -10.078 1.024 1.00 94.88 187 ARG A C 1
ATOM 1494 O O . ARG A 1 187 ? 1.633 -11.140 0.460 1.00 94.88 187 ARG A O 1
ATOM 1501 N N . LEU A 1 188 ? 1.995 -9.688 2.130 1.00 94.19 188 LEU A N 1
ATOM 1502 C CA . LEU A 1 188 ? 2.978 -10.532 2.807 1.00 94.19 188 LEU A CA 1
ATOM 1503 C C . LEU A 1 188 ? 2.328 -11.796 3.384 1.00 94.19 188 LEU A C 1
ATOM 1505 O O . LEU A 1 188 ? 2.909 -12.877 3.277 1.00 94.19 188 LEU A O 1
ATOM 1509 N N . LEU A 1 189 ? 1.116 -11.686 3.935 1.00 94.94 189 LEU A N 1
ATOM 1510 C CA . LEU A 1 189 ? 0.359 -12.828 4.451 1.00 94.94 189 LEU A CA 1
ATOM 1511 C C . LEU A 1 189 ? -0.042 -13.807 3.338 1.00 94.94 189 LEU A C 1
ATOM 1513 O O . LEU A 1 189 ? 0.171 -15.007 3.507 1.00 94.94 189 LEU A O 1
ATOM 1517 N N . ASP A 1 190 ? -0.524 -13.319 2.192 1.00 93.50 190 ASP A N 1
ATOM 1518 C CA . ASP A 1 190 ? -0.846 -14.170 1.035 1.00 93.50 190 ASP A CA 1
ATOM 1519 C C . ASP A 1 190 ? 0.396 -14.904 0.498 1.00 93.50 190 ASP A C 1
ATOM 1521 O O . ASP A 1 190 ? 0.322 -16.070 0.112 1.00 93.50 190 ASP A O 1
ATOM 1525 N N . GLN A 1 191 ? 1.564 -14.250 0.545 1.00 90.00 191 GLN A N 1
ATOM 1526 C CA . GLN A 1 191 ? 2.862 -14.837 0.184 1.00 90.00 191 GLN A CA 1
ATOM 1527 C C . GLN A 1 191 ? 3.447 -15.730 1.298 1.00 90.00 191 GLN A C 1
ATOM 1529 O O . GLN A 1 191 ? 4.571 -16.218 1.180 1.00 90.00 191 GLN A O 1
ATOM 1534 N N . LYS A 1 192 ? 2.709 -15.947 2.396 1.00 91.81 192 LYS A N 1
ATOM 1535 C CA . LYS A 1 192 ? 3.126 -16.742 3.565 1.00 91.81 192 LYS A CA 1
ATOM 1536 C C . LYS A 1 192 ? 4.405 -16.226 4.239 1.00 91.81 192 LYS A C 1
ATOM 1538 O O . LYS A 1 192 ? 5.090 -16.980 4.930 1.00 91.81 192 LYS A O 1
ATOM 1543 N N . ARG A 1 193 ? 4.711 -14.930 4.097 1.00 91.19 193 ARG A N 1
ATOM 1544 C CA . ARG A 1 193 ? 5.824 -14.231 4.770 1.00 91.19 193 ARG A CA 1
ATOM 1545 C C . ARG A 1 193 ? 5.472 -13.867 6.213 1.00 91.19 193 ARG A C 1
ATOM 1547 O O . ARG A 1 193 ? 5.599 -12.721 6.639 1.00 91.19 193 ARG A O 1
ATOM 1554 N N . HIS A 1 194 ? 4.989 -14.850 6.972 1.00 92.38 194 HIS A N 1
ATOM 1555 C CA . HIS A 1 194 ? 4.627 -14.666 8.380 1.00 92.38 194 HIS A CA 1
ATOM 1556 C C . HIS A 1 194 ? 5.837 -14.301 9.252 1.00 92.38 194 HIS A C 1
ATOM 1558 O O . HIS A 1 194 ? 5.661 -13.716 10.311 1.00 92.38 194 HIS A O 1
ATOM 1564 N N . ASP A 1 195 ? 7.051 -14.604 8.784 1.00 92.44 195 ASP A N 1
ATOM 1565 C CA . ASP A 1 195 ? 8.320 -14.209 9.396 1.00 92.44 195 ASP A CA 1
ATOM 1566 C C . ASP A 1 195 ? 8.521 -12.687 9.450 1.00 92.44 195 ASP A C 1
ATOM 1568 O O . ASP A 1 195 ? 9.213 -12.197 10.338 1.00 92.44 195 ASP A O 1
ATOM 1572 N N . LEU A 1 196 ? 7.905 -11.939 8.528 1.00 92.44 196 LEU A N 1
ATOM 1573 C CA . LEU A 1 196 ? 8.030 -10.483 8.458 1.00 92.44 196 LEU A CA 1
ATOM 1574 C C . LEU A 1 196 ? 6.888 -9.737 9.152 1.00 92.44 196 LEU A C 1
ATOM 1576 O O . LEU A 1 196 ? 7.020 -8.542 9.390 1.00 92.44 196 LEU A O 1
ATOM 1580 N N . VAL A 1 197 ? 5.761 -10.388 9.450 1.00 95.88 197 VAL A N 1
ATOM 1581 C CA . VAL A 1 197 ? 4.562 -9.707 9.962 1.00 95.88 197 VAL A CA 1
ATOM 1582 C C . VAL A 1 197 ? 4.399 -9.989 11.451 1.00 95.88 197 VAL A C 1
ATOM 1584 O O . VAL A 1 197 ? 4.050 -11.100 11.850 1.00 95.88 197 VAL A O 1
ATOM 1587 N N . LEU A 1 198 ? 4.609 -8.961 12.277 1.00 96.81 198 LEU A N 1
ATOM 1588 C CA . LEU A 1 198 ? 4.448 -9.076 13.727 1.00 96.81 198 LEU A CA 1
ATOM 1589 C C . LEU A 1 198 ? 2.984 -9.373 14.118 1.00 96.81 198 LEU A C 1
ATOM 1591 O O . LEU A 1 198 ? 2.066 -8.914 13.432 1.00 96.81 198 LEU A O 1
ATOM 1595 N N . PRO A 1 199 ? 2.729 -10.079 15.241 1.00 96.00 199 PRO A N 1
ATOM 1596 C CA . PRO A 1 199 ? 1.381 -10.509 15.624 1.00 96.00 199 PRO A CA 1
ATOM 1597 C C . PRO A 1 199 ? 0.345 -9.381 15.710 1.00 96.00 199 PRO A C 1
ATOM 1599 O O . PRO A 1 199 ? -0.755 -9.536 15.187 1.00 96.00 199 PRO A O 1
ATOM 1602 N N . ALA A 1 200 ? 0.702 -8.236 16.304 1.00 95.88 200 ALA A N 1
ATOM 1603 C CA . ALA A 1 200 ? -0.197 -7.083 16.414 1.00 95.88 200 ALA A CA 1
ATOM 1604 C C . ALA A 1 200 ? -0.604 -6.536 15.036 1.00 95.88 200 ALA A C 1
ATOM 1606 O O . ALA A 1 200 ? -1.772 -6.237 14.796 1.00 95.88 200 ALA A O 1
ATOM 1607 N N . VAL A 1 201 ? 0.352 -6.475 14.104 1.00 97.75 201 VAL A N 1
ATOM 1608 C CA . VAL A 1 201 ? 0.116 -6.015 12.731 1.00 97.75 201 VAL A CA 1
ATOM 1609 C C . VAL A 1 201 ? -0.722 -7.029 11.954 1.00 97.75 201 VAL A C 1
ATOM 1611 O O . VAL A 1 201 ? -1.614 -6.637 11.201 1.00 97.75 201 VAL A O 1
ATOM 1614 N N . LYS A 1 202 ? -0.478 -8.331 12.150 1.00 97.25 202 LYS A N 1
ATOM 1615 C CA . LYS A 1 202 ? -1.285 -9.402 11.552 1.00 97.25 202 LYS A CA 1
ATOM 1616 C C . LYS A 1 202 ? -2.745 -9.307 11.996 1.00 97.25 202 LYS A C 1
ATOM 1618 O O . LYS A 1 202 ? -3.628 -9.325 11.148 1.00 97.25 202 LYS A O 1
ATOM 1623 N N . GLU A 1 203 ? -2.991 -9.175 13.294 1.00 96.00 203 GLU A N 1
ATOM 1624 C CA . GLU A 1 203 ? -4.344 -9.063 13.845 1.00 96.00 203 GLU A CA 1
ATOM 1625 C C . GLU A 1 203 ? -5.070 -7.820 13.321 1.00 96.00 203 GLU A C 1
ATOM 1627 O O . GLU A 1 203 ? -6.191 -7.929 12.829 1.00 96.00 203 GLU A O 1
ATOM 1632 N N . TYR A 1 204 ? -4.403 -6.661 13.331 1.00 97.69 204 TYR A N 1
ATOM 1633 C CA . TYR A 1 204 ? -4.918 -5.439 12.708 1.00 97.69 204 TYR A CA 1
ATOM 1634 C C . TYR A 1 204 ? -5.300 -5.672 11.239 1.00 97.69 204 TYR A C 1
ATOM 1636 O O . TYR A 1 204 ? -6.408 -5.356 10.809 1.00 97.69 204 TYR A O 1
ATOM 1644 N N . THR A 1 205 ? -4.407 -6.305 10.478 1.00 97.50 205 THR A N 1
ATOM 1645 C CA . THR A 1 205 ? -4.620 -6.618 9.061 1.00 97.50 205 THR A CA 1
ATOM 1646 C C . THR A 1 205 ? -5.856 -7.506 8.878 1.00 97.50 205 THR A C 1
ATOM 1648 O O . THR A 1 205 ? -6.713 -7.205 8.051 1.00 97.50 205 THR A O 1
ATOM 1651 N N . GLU A 1 206 ? -6.014 -8.549 9.697 1.00 95.94 206 GLU A N 1
ATOM 1652 C CA . GLU A 1 206 ? -7.182 -9.443 9.688 1.00 95.94 206 GLU A CA 1
ATOM 1653 C C . GLU A 1 206 ? -8.504 -8.742 10.035 1.00 95.94 206 GLU A C 1
ATOM 1655 O O . GLU A 1 206 ? -9.560 -9.178 9.566 1.00 95.94 206 GLU A O 1
ATOM 1660 N N . VAL A 1 207 ? -8.472 -7.677 10.841 1.00 95.94 207 VAL A N 1
ATOM 1661 C CA . VAL A 1 207 ? -9.640 -6.819 11.091 1.00 95.94 207 VAL A CA 1
ATOM 1662 C C . VAL A 1 207 ? -9.957 -5.986 9.849 1.00 95.94 207 VAL A C 1
ATOM 1664 O O . VAL A 1 207 ? -11.094 -6.026 9.378 1.00 95.94 207 VAL A O 1
ATOM 1667 N N . VAL A 1 208 ? -8.961 -5.311 9.264 1.00 96.94 208 VAL A N 1
ATOM 1668 C CA . VAL A 1 208 ? -9.143 -4.482 8.057 1.00 96.94 208 VAL A CA 1
ATOM 1669 C C . VAL A 1 208 ? -9.671 -5.301 6.874 1.00 96.94 208 VAL A C 1
ATOM 1671 O O . VAL A 1 208 ? -10.581 -4.868 6.174 1.00 96.94 208 VAL A O 1
ATOM 1674 N N . LEU A 1 209 ? -9.191 -6.534 6.687 1.00 95.50 209 LEU A N 1
ATOM 1675 C CA . LEU A 1 209 ? -9.670 -7.440 5.631 1.00 95.50 209 LEU A CA 1
ATOM 167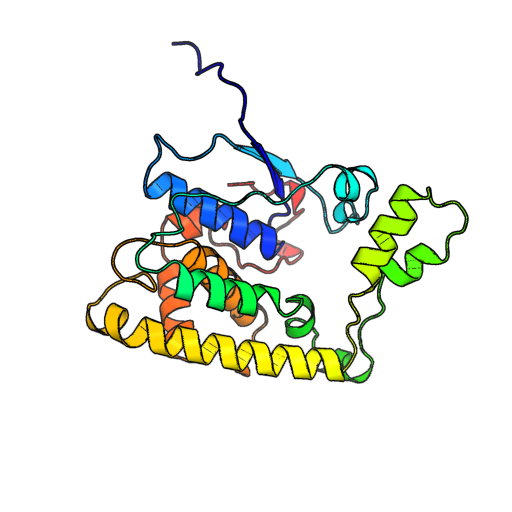6 C C . LEU A 1 209 ? -11.171 -7.770 5.720 1.00 95.50 209 LEU A C 1
ATOM 1678 O O . LEU A 1 209 ? -11.766 -8.230 4.741 1.00 95.50 209 LEU A O 1
ATOM 1682 N N . LYS A 1 210 ? -11.794 -7.558 6.885 1.00 95.38 210 LYS A N 1
ATOM 1683 C CA . LYS A 1 210 ? -13.220 -7.811 7.121 1.00 95.38 210 LYS A CA 1
ATOM 1684 C C . LYS A 1 210 ? -14.086 -6.566 6.937 1.00 95.38 210 LYS A C 1
ATOM 1686 O O . LYS A 1 210 ? -15.310 -6.711 7.025 1.00 95.38 210 LYS A O 1
ATOM 1691 N N . THR A 1 211 ? -13.515 -5.392 6.677 1.00 95.69 211 THR A N 1
ATOM 1692 C CA . THR A 1 211 ? -14.310 -4.177 6.469 1.00 95.69 211 THR A CA 1
ATOM 1693 C C . THR A 1 211 ? -14.977 -4.170 5.092 1.00 95.69 211 THR A C 1
ATOM 1695 O O . THR A 1 211 ? -14.613 -4.932 4.186 1.00 95.69 211 THR A O 1
ATOM 1698 N N . GLU A 1 212 ? -16.017 -3.352 4.941 1.00 94.94 212 GLU A N 1
ATOM 1699 C CA . GLU A 1 212 ? -16.722 -3.213 3.664 1.00 94.94 212 GLU A CA 1
ATOM 1700 C C . GLU A 1 212 ? -15.862 -2.487 2.630 1.00 94.94 212 GLU A C 1
ATOM 1702 O O . GLU A 1 212 ? -15.882 -2.857 1.460 1.00 94.94 212 GLU A O 1
ATOM 1707 N N . GLU A 1 213 ? -15.027 -1.544 3.064 1.00 94.62 213 GLU A N 1
ATOM 1708 C CA . GLU A 1 213 ? -14.106 -0.789 2.216 1.00 94.62 213 GLU A CA 1
ATOM 1709 C C . GLU A 1 213 ? -13.061 -1.708 1.576 1.00 94.62 213 GLU A C 1
ATOM 1711 O O . GLU A 1 213 ? -12.823 -1.643 0.367 1.00 94.62 213 GLU A O 1
ATOM 1716 N N . TRP A 1 214 ? -12.475 -2.627 2.354 1.00 95.56 214 TRP A N 1
ATOM 1717 C CA . TRP A 1 214 ? -11.536 -3.607 1.807 1.00 95.56 214 TRP A CA 1
ATOM 1718 C C . TRP A 1 214 ? -12.225 -4.581 0.845 1.00 95.56 214 TRP A C 1
ATOM 1720 O O . TRP A 1 214 ? -11.693 -4.895 -0.229 1.00 95.56 214 TRP A O 1
ATOM 1730 N N . ARG A 1 215 ? -13.433 -5.047 1.198 1.00 93.12 215 ARG A N 1
ATOM 1731 C CA . ARG A 1 215 ? -14.247 -5.887 0.306 1.00 93.12 215 ARG A CA 1
ATOM 1732 C C . ARG A 1 215 ? -14.657 -5.157 -0.967 1.00 93.12 215 ARG A C 1
ATOM 1734 O O . ARG A 1 215 ? -14.715 -5.820 -1.994 1.00 93.12 215 ARG A O 1
ATOM 1741 N N . GLY A 1 216 ? -14.884 -3.846 -0.930 1.00 89.56 216 GLY A N 1
ATOM 1742 C CA . GLY A 1 216 ? -15.143 -3.041 -2.122 1.00 89.56 216 GLY A CA 1
ATOM 1743 C C . GLY A 1 216 ? -13.996 -3.164 -3.123 1.00 89.56 216 GLY A C 1
ATOM 1744 O O . GLY A 1 216 ? -14.202 -3.540 -4.263 1.00 89.56 216 GLY A O 1
ATOM 1745 N N . VAL A 1 217 ? -12.751 -3.009 -2.668 1.00 88.44 217 VAL A N 1
ATOM 1746 C CA . VAL A 1 217 ? -11.577 -3.061 -3.561 1.00 88.44 217 VAL A CA 1
ATOM 1747 C C . VAL A 1 217 ? -11.245 -4.473 -4.054 1.00 88.44 217 VAL A C 1
ATOM 1749 O O . VAL A 1 217 ? -10.781 -4.668 -5.186 1.00 88.44 217 VAL A O 1
ATOM 1752 N N . THR A 1 218 ? -11.382 -5.465 -3.174 1.00 90.88 218 THR A N 1
ATOM 1753 C CA . THR A 1 218 ? -10.888 -6.827 -3.429 1.00 90.88 218 THR A CA 1
ATOM 1754 C C . THR A 1 218 ? -11.971 -7.783 -3.904 1.00 90.88 218 THR A C 1
ATOM 1756 O O . THR A 1 218 ? -11.647 -8.792 -4.529 1.00 90.88 218 THR A O 1
ATOM 1759 N N . HIS A 1 219 ? -13.240 -7.489 -3.623 1.00 88.62 219 HIS A N 1
ATOM 1760 C CA . HIS A 1 219 ? -14.379 -8.404 -3.729 1.00 88.62 219 HIS A CA 1
ATOM 1761 C C . HIS A 1 219 ? -14.123 -9.752 -3.033 1.00 88.62 219 HIS A C 1
ATOM 1763 O O . HIS A 1 219 ? -14.523 -10.806 -3.521 1.00 88.62 219 HIS A O 1
ATOM 1769 N N . GLY A 1 220 ? -13.398 -9.726 -1.907 1.00 88.44 220 GLY A N 1
ATOM 1770 C CA . GLY A 1 220 ? -13.041 -10.919 -1.132 1.00 88.44 220 GLY A CA 1
ATOM 1771 C C . GLY A 1 220 ? -11.907 -11.761 -1.727 1.00 88.44 220 GLY A C 1
ATOM 1772 O O . GLY A 1 220 ? -11.602 -12.825 -1.194 1.00 88.44 220 GLY A O 1
ATOM 1773 N N . ARG A 1 221 ? -11.276 -11.306 -2.816 1.00 90.69 221 ARG A N 1
ATOM 1774 C CA . ARG A 1 221 ? -10.125 -11.982 -3.430 1.00 90.69 221 ARG A CA 1
ATOM 1775 C C . ARG A 1 221 ? -8.843 -11.724 -2.623 1.00 90.69 221 ARG A C 1
ATOM 1777 O O . ARG A 1 221 ? -8.715 -10.650 -2.028 1.00 90.69 221 ARG A O 1
ATOM 1784 N N . PRO A 1 222 ? -7.873 -12.656 -2.638 1.00 92.44 222 PRO A N 1
ATOM 1785 C CA . PRO A 1 222 ? -6.537 -12.384 -2.125 1.00 92.44 222 PRO A CA 1
ATOM 1786 C C . PRO A 1 222 ? -5.857 -11.290 -2.956 1.00 92.44 222 PRO A C 1
ATOM 1788 O O . PRO A 1 222 ? -6.260 -10.947 -4.072 1.00 92.44 222 PRO A O 1
ATOM 1791 N N . THR A 1 223 ? -4.788 -10.733 -2.407 1.00 92.12 223 THR A N 1
ATOM 1792 C CA . THR A 1 223 ? -3.993 -9.702 -3.073 1.00 92.12 223 THR A CA 1
ATOM 1793 C C . THR A 1 223 ? -3.086 -10.271 -4.161 1.00 92.12 223 THR A C 1
ATOM 1795 O O . THR A 1 223 ? -2.622 -9.502 -5.005 1.00 92.12 223 THR A O 1
ATOM 1798 N N . LEU A 1 224 ? -2.805 -11.577 -4.144 1.00 88.06 224 LEU A N 1
ATOM 1799 C CA . LEU A 1 224 ? -2.069 -12.289 -5.188 1.00 88.06 224 LEU A CA 1
ATOM 1800 C C . LEU A 1 224 ? -3.037 -12.856 -6.224 1.00 88.06 224 LEU A C 1
ATOM 1802 O O . LEU A 1 224 ? -4.058 -13.436 -5.874 1.00 88.06 224 LEU A O 1
ATOM 1806 N N . TRP A 1 225 ? -2.691 -12.703 -7.499 1.00 86.94 225 TRP A N 1
ATOM 1807 C CA . TRP A 1 225 ? -3.423 -13.360 -8.574 1.00 86.94 225 TRP A CA 1
ATOM 1808 C C . TRP A 1 225 ? -2.946 -14.795 -8.744 1.00 86.94 225 TRP A C 1
ATOM 1810 O O . TRP A 1 225 ? -1.741 -15.055 -8.712 1.00 86.94 225 TRP A O 1
ATOM 1820 N N . ASP A 1 226 ? -3.880 -15.686 -9.048 1.00 83.19 226 ASP A N 1
ATOM 1821 C CA . ASP A 1 226 ? -3.578 -16.980 -9.637 1.00 83.19 226 ASP A CA 1
ATOM 1822 C C . ASP A 1 226 ? -4.561 -17.307 -10.771 1.00 83.19 226 ASP A C 1
ATOM 1824 O O . ASP A 1 226 ? -5.631 -16.706 -10.904 1.00 83.19 226 ASP A O 1
ATOM 1828 N N . VAL A 1 227 ? -4.176 -18.275 -11.605 1.00 80.31 227 VAL A N 1
ATOM 1829 C CA . VAL A 1 227 ? -4.898 -18.649 -12.831 1.00 80.31 227 VAL A CA 1
ATOM 1830 C C . VAL A 1 227 ? -6.346 -19.087 -12.593 1.00 80.31 227 VAL A C 1
ATOM 1832 O O . VAL A 1 227 ? -7.164 -18.972 -13.506 1.00 80.31 227 VAL A O 1
ATOM 1835 N N . SER A 1 228 ? -6.695 -19.558 -11.392 1.00 84.44 228 SER A N 1
ATOM 1836 C CA . SER A 1 228 ? -8.063 -19.983 -11.067 1.00 84.44 228 SER A CA 1
ATOM 1837 C C . SER A 1 228 ? -9.056 -18.819 -11.019 1.00 84.44 228 SER A C 1
ATOM 1839 O O . SER A 1 228 ? -10.258 -19.039 -11.151 1.00 84.44 228 SER A O 1
ATOM 1841 N N . MET A 1 229 ? -8.570 -17.578 -10.903 1.00 83.38 229 MET A N 1
ATOM 1842 C CA . MET A 1 229 ? -9.398 -16.367 -10.850 1.00 83.38 229 MET A CA 1
ATOM 1843 C C . MET A 1 229 ? -9.784 -15.825 -12.231 1.00 83.38 229 MET A C 1
ATOM 1845 O O . MET A 1 229 ? -10.451 -14.795 -12.319 1.00 83.38 229 MET A O 1
ATOM 1849 N N . GLY A 1 230 ? -9.363 -16.490 -13.309 1.00 83.44 230 GLY A N 1
ATOM 1850 C CA . GLY A 1 230 ? -9.610 -16.041 -14.674 1.00 83.44 230 GLY A CA 1
ATOM 1851 C C . GLY A 1 230 ? -8.705 -14.886 -15.104 1.00 83.44 230 GLY A C 1
ATOM 1852 O O . GLY A 1 230 ? -7.698 -14.563 -14.462 1.00 83.44 230 GLY A O 1
ATOM 1853 N N . HIS A 1 231 ? -9.035 -14.279 -16.243 1.00 80.38 231 HIS A N 1
ATOM 1854 C CA . HIS A 1 231 ? -8.210 -13.231 -16.823 1.00 80.38 231 HIS A CA 1
ATOM 1855 C C . HIS A 1 231 ? -8.314 -11.953 -15.984 1.00 80.38 231 HIS A C 1
ATOM 1857 O O . HIS A 1 231 ? -9.405 -11.458 -15.714 1.00 80.38 231 HIS A O 1
ATOM 1863 N N . ALA A 1 232 ? -7.172 -11.378 -15.597 1.00 73.69 232 ALA A N 1
ATOM 1864 C CA . ALA A 1 232 ? -7.147 -10.197 -14.733 1.00 73.69 232 ALA A CA 1
ATOM 1865 C C . ALA A 1 232 ? -7.937 -9.004 -15.311 1.00 73.69 232 ALA A C 1
ATOM 1867 O O . ALA A 1 232 ? -8.387 -8.156 -14.549 1.00 73.69 232 ALA A O 1
ATOM 1868 N N . ALA A 1 233 ? -8.119 -8.936 -16.636 1.00 72.12 233 ALA A N 1
ATOM 1869 C CA . ALA A 1 233 ? -8.889 -7.867 -17.278 1.00 72.12 233 ALA A CA 1
ATOM 1870 C C . ALA A 1 233 ? -10.405 -7.978 -17.113 1.00 72.12 233 ALA A C 1
ATOM 1872 O O . ALA A 1 233 ? -11.100 -6.979 -17.275 1.00 72.12 233 ALA A O 1
ATOM 1873 N N . ASP A 1 234 ? -10.901 -9.154 -16.740 1.00 76.88 234 ASP A N 1
ATOM 1874 C CA . ASP A 1 234 ? -12.333 -9.399 -16.561 1.00 76.88 234 ASP A CA 1
ATOM 1875 C C . ASP A 1 234 ? -12.781 -9.063 -15.127 1.00 76.88 234 ASP A C 1
ATOM 1877 O O . ASP A 1 234 ? -13.949 -9.201 -14.766 1.00 76.88 234 ASP A O 1
ATOM 1881 N N . LEU A 1 235 ? -11.846 -8.627 -14.276 1.00 75.62 235 LEU A N 1
ATOM 1882 C CA . LEU A 1 235 ? -12.094 -8.352 -12.870 1.00 75.62 235 LEU A CA 1
ATOM 1883 C C . LEU A 1 235 ? -12.488 -6.896 -12.650 1.00 75.62 235 LEU A C 1
ATOM 1885 O O . LEU A 1 235 ? -11.797 -5.971 -13.083 1.00 75.62 235 LEU A O 1
ATOM 1889 N N . HIS A 1 236 ? -13.564 -6.715 -11.882 1.00 71.38 236 HIS A N 1
ATOM 1890 C CA . HIS A 1 236 ? -14.064 -5.398 -11.510 1.00 71.38 236 HIS A CA 1
ATOM 1891 C C . HIS A 1 236 ? -12.958 -4.500 -10.914 1.00 71.38 236 HIS A C 1
ATOM 1893 O O . HIS A 1 236 ? -12.172 -4.967 -10.075 1.00 71.38 236 HIS A O 1
ATOM 1899 N N . PRO A 1 237 ? -12.870 -3.234 -11.376 1.00 64.94 237 PRO A N 1
ATOM 1900 C CA . PRO A 1 237 ? -11.841 -2.283 -10.965 1.00 64.94 237 PRO A CA 1
ATOM 1901 C C . PRO A 1 237 ? -11.981 -1.817 -9.515 1.00 64.94 237 PRO A C 1
ATOM 1903 O O . PRO A 1 237 ? -10.957 -1.554 -8.876 1.00 64.94 237 PRO A O 1
ATOM 1906 N N . LEU A 1 238 ? -13.224 -1.692 -9.046 1.00 60.44 238 LEU A N 1
ATOM 1907 C CA . LEU A 1 238 ? -13.695 -1.150 -7.773 1.00 60.44 238 LEU A CA 1
ATOM 1908 C C . LEU A 1 238 ? -15.065 -1.766 -7.452 1.00 60.44 238 LEU A C 1
ATOM 1910 O O . LEU A 1 238 ? -15.760 -2.163 -8.423 1.00 60.44 238 LEU A O 1
#

InterPro domains:
  IPR036282 Glutathione S-transferase, C-terminal domain superfamily [SSF47616] (138-225)